Protein AF-A0A1Y4LYL1-F1 (afdb_monomer)

Foldseek 3Di:
DDPPPDPLVVLQVCLCVPPVVCVVPFQDPQQLVCLLVQCHRRNPNHGLVSNLVSLCSHQVVVLVVCVVVDDPVCVCVSVVSNVVSVVSSVSSVVSNVNSVVVVVVVVVVVVVVVVVVVVVVVVVVVVVVVVVVVVVVVVLVVLVVCVVLPQWDDPDRSVRIDGDPPDDPDDAFWAWDDPDVVDDIDIDGDSDDDPRGDDDDD

pLDDT: mean 86.52, std 14.73, range [36.97, 98.56]

Radius of gyration: 44.1 Å; Cα contacts (8 Å, |Δi|>4): 181; chains: 1; bounding box: 81×38×121 Å

Solvent-accessible surface area (backbone atoms only — not comparable to full-atom values): 11517 Å² total; per-residue (Å²): 131,86,72,71,92,67,64,34,68,57,26,37,51,52,40,49,73,72,41,50,61,41,80,75,69,30,70,44,74,70,27,32,54,23,18,31,69,50,23,7,63,74,60,76,87,46,39,36,69,60,48,51,49,29,45,45,35,21,49,54,46,42,46,63,73,44,60,84,73,59,59,81,91,4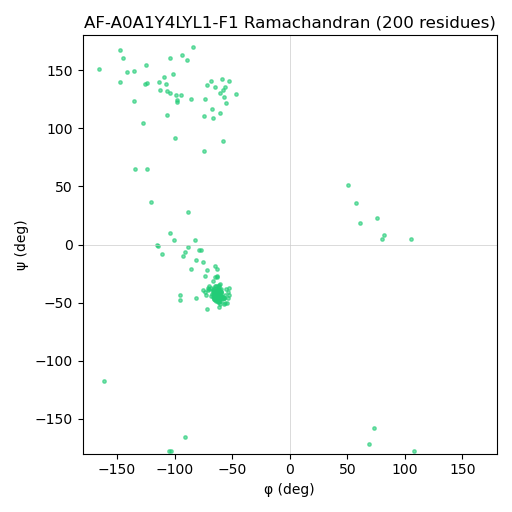6,77,59,53,67,56,54,52,47,52,53,36,50,50,35,48,48,49,50,50,49,29,34,48,54,29,50,52,55,53,50,51,54,51,52,55,54,52,48,54,52,51,52,54,50,52,54,49,52,51,53,52,52,53,48,53,54,50,51,51,53,50,51,53,52,46,52,52,49,49,49,52,38,33,75,67,65,50,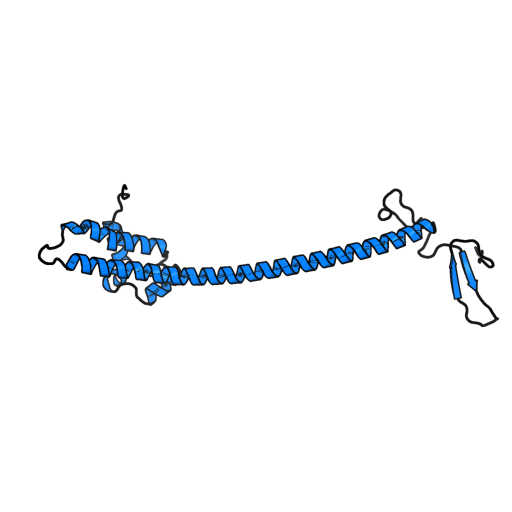34,44,52,94,68,58,73,84,74,39,46,68,38,89,98,57,68,98,72,75,65,47,48,30,76,50,65,92,49,92,97,47,83,68,56,79,50,70,44,86,69,91,59,93,69,54,58,87,82,82,134

Structure (mmCIF, N/CA/C/O backbone):
data_AF-A0A1Y4LYL1-F1
#
_entry.id   AF-A0A1Y4LYL1-F1
#
loop_
_atom_site.group_PDB
_atom_site.id
_atom_site.type_symbol
_atom_site.label_atom_id
_atom_site.label_alt_id
_atom_site.label_comp_id
_atom_site.label_asym_id
_atom_site.label_entity_id
_atom_site.label_seq_id
_atom_site.pdbx_PDB_ins_code
_atom_site.Cartn_x
_atom_site.Cartn_y
_atom_site.Cartn_z
_atom_site.occupancy
_atom_site.B_iso_or_equiv
_atom_site.auth_seq_id
_atom_site.auth_comp_id
_atom_site.auth_asym_id
_atom_site.auth_atom_id
_atom_site.pdbx_PDB_model_num
ATOM 1 N N . MET A 1 1 ? -10.598 21.556 31.176 1.00 38.38 1 MET A N 1
ATOM 2 C CA . MET A 1 1 ? -10.832 21.146 29.776 1.00 38.38 1 MET A CA 1
ATOM 3 C C . MET A 1 1 ? -12.323 20.958 29.626 1.00 38.38 1 MET A C 1
ATOM 5 O O . MET A 1 1 ? -12.881 20.196 30.402 1.00 38.38 1 MET A O 1
ATOM 9 N N . ALA A 1 2 ? -12.972 21.715 28.742 1.00 36.97 2 ALA A N 1
ATOM 10 C CA . ALA A 1 2 ? -14.387 21.507 28.468 1.00 36.97 2 ALA A CA 1
ATOM 11 C C . ALA A 1 2 ? -14.525 20.138 27.795 1.00 36.97 2 ALA A C 1
ATOM 13 O O . ALA A 1 2 ? -14.062 19.949 26.671 1.00 36.97 2 ALA A O 1
ATOM 14 N N . VAL A 1 3 ? -15.078 19.172 28.525 1.00 49.81 3 VAL A N 1
ATOM 15 C CA . VAL A 1 3 ? -15.649 17.975 27.917 1.00 49.81 3 VAL A CA 1
ATOM 16 C C . VAL A 1 3 ? -16.756 18.526 27.026 1.00 49.81 3 VAL A C 1
ATOM 18 O O . VAL A 1 3 ? -17.662 19.191 27.523 1.00 49.81 3 VAL A O 1
ATOM 21 N N . VAL A 1 4 ? -16.608 18.396 25.705 1.00 53.16 4 VAL A N 1
ATOM 22 C CA . VAL A 1 4 ? -17.728 18.603 24.777 1.00 53.16 4 VAL A CA 1
ATOM 23 C C . VAL A 1 4 ? -18.896 17.824 25.368 1.00 53.16 4 VAL A C 1
ATOM 25 O O . VAL A 1 4 ? -18.665 16.681 25.751 1.00 53.16 4 VAL A O 1
ATOM 28 N N . ASP A 1 5 ? -20.070 18.440 25.509 1.00 59.88 5 ASP A N 1
ATOM 29 C CA . ASP A 1 5 ? -21.269 17.804 26.068 1.00 59.88 5 ASP A CA 1
ATOM 30 C C . ASP A 1 5 ? -21.587 16.567 25.211 1.00 59.88 5 ASP A C 1
ATOM 32 O O . ASP A 1 5 ? -22.189 16.651 24.138 1.00 59.88 5 ASP A O 1
ATOM 36 N N . LYS A 1 6 ? -21.010 15.428 25.594 1.00 71.06 6 LYS A N 1
ATOM 37 C CA . LYS A 1 6 ? -21.123 14.161 24.889 1.00 71.06 6 LYS A CA 1
ATOM 38 C C . LYS A 1 6 ? -22.394 13.524 25.403 1.00 71.06 6 LYS A C 1
ATOM 40 O O . LYS A 1 6 ? -22.548 13.349 26.606 1.00 71.06 6 LYS A O 1
ATOM 45 N N . ASP A 1 7 ? -23.285 13.166 24.489 1.00 85.19 7 ASP A N 1
ATOM 46 C CA . ASP A 1 7 ? -24.513 12.457 24.831 1.00 85.19 7 ASP A CA 1
ATOM 47 C C . ASP A 1 7 ? -24.186 10.991 25.155 1.00 85.19 7 ASP A C 1
ATOM 49 O O . ASP A 1 7 ? -24.264 10.095 24.310 1.00 85.19 7 ASP A O 1
ATOM 53 N N . ILE A 1 8 ? -23.726 10.774 26.388 1.00 85.31 8 ILE A N 1
ATOM 54 C CA . ILE A 1 8 ? -23.313 9.474 26.917 1.00 85.31 8 ILE A CA 1
ATOM 55 C C . ILE A 1 8 ? -24.491 8.495 26.916 1.00 85.31 8 ILE A C 1
ATOM 57 O O . ILE A 1 8 ? -24.320 7.328 26.556 1.00 85.31 8 ILE A O 1
ATOM 61 N N . CYS A 1 9 ? -25.694 8.973 27.251 1.00 85.69 9 CYS A N 1
ATOM 62 C CA . CYS A 1 9 ? -26.921 8.183 27.204 1.00 85.69 9 CYS A CA 1
ATOM 63 C C . CYS A 1 9 ? -27.159 7.627 25.802 1.00 85.69 9 CYS A C 1
ATOM 65 O O . CYS A 1 9 ? -27.304 6.415 25.643 1.00 85.69 9 CYS A O 1
ATOM 67 N N . LYS A 1 10 ? -27.104 8.485 24.780 1.00 89.75 10 LYS A N 1
ATOM 68 C CA . LYS A 1 10 ? -27.249 8.050 23.392 1.00 89.75 10 LYS A CA 1
ATOM 69 C C . LYS A 1 10 ? -26.151 7.081 22.967 1.00 89.75 10 LYS A C 1
ATOM 71 O O . LYS A 1 10 ? -26.452 6.089 22.313 1.00 89.75 10 LYS A O 1
ATOM 76 N N . ALA A 1 11 ? -24.896 7.323 23.353 1.00 90.75 11 ALA A N 1
ATOM 77 C CA . ALA A 1 11 ? -23.799 6.406 23.040 1.00 90.75 11 ALA A CA 1
ATOM 78 C C . ALA A 1 11 ? -24.046 5.007 23.633 1.00 90.75 11 ALA A C 1
ATOM 80 O O . ALA A 1 11 ? -23.812 3.998 22.965 1.00 90.75 11 ALA A O 1
ATOM 81 N N . CYS A 1 12 ? -24.568 4.940 24.861 1.00 90.88 12 CYS A N 1
ATOM 82 C CA . CYS A 1 12 ? -24.946 3.684 25.498 1.00 90.88 12 CYS A CA 1
ATOM 83 C C . CYS A 1 12 ? -26.154 3.008 24.849 1.00 90.88 12 CYS A C 1
ATOM 85 O O . CYS A 1 12 ? -26.110 1.800 24.621 1.00 90.88 12 CYS A O 1
ATOM 87 N N . GLU A 1 13 ? -27.209 3.758 24.532 1.00 90.94 13 GLU A N 1
ATOM 88 C CA . GLU A 1 13 ? -28.388 3.231 23.836 1.00 90.94 13 GLU A CA 1
ATOM 89 C C . GLU A 1 13 ? -28.008 2.667 22.463 1.00 90.94 13 GLU A C 1
ATOM 91 O O . GLU A 1 13 ? -28.359 1.531 22.136 1.00 90.94 13 GLU A O 1
ATOM 96 N N . ASP A 1 14 ? -27.216 3.418 21.694 1.00 90.69 14 ASP A N 1
ATOM 97 C CA . ASP A 1 14 ? -26.724 3.001 20.386 1.00 90.69 14 ASP A CA 1
ATOM 98 C C . ASP A 1 14 ? -25.855 1.745 20.494 1.00 90.69 14 ASP A C 1
ATOM 100 O O . ASP A 1 14 ? -25.999 0.832 19.680 1.00 90.69 14 ASP A O 1
ATOM 104 N N . LEU A 1 15 ? -24.957 1.676 21.483 1.00 92.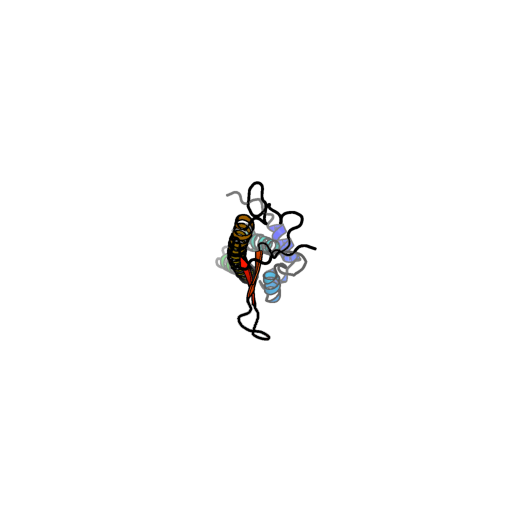00 15 LEU A N 1
ATOM 105 C CA . LEU A 1 15 ? -24.079 0.526 21.697 1.00 92.00 15 LEU A CA 1
ATOM 106 C C . LEU A 1 15 ? -24.870 -0.721 22.104 1.00 92.00 15 LEU A C 1
ATOM 108 O O . LEU A 1 15 ? -24.644 -1.796 21.552 1.00 92.00 15 LEU A O 1
ATOM 112 N N . GLN A 1 16 ? -25.822 -0.582 23.025 1.00 92.31 16 GLN A N 1
ATOM 113 C CA . GLN A 1 16 ? -26.630 -1.693 23.518 1.00 92.31 16 GLN A CA 1
ATOM 114 C C . GLN A 1 16 ? -27.615 -2.204 22.458 1.00 92.31 16 GLN A C 1
ATOM 116 O O . GLN A 1 16 ? -27.833 -3.411 22.359 1.00 92.31 16 GLN A O 1
ATOM 121 N N . ALA A 1 17 ? -28.173 -1.317 21.630 1.00 92.25 17 ALA A N 1
ATOM 122 C CA . ALA A 1 17 ? -29.029 -1.700 20.510 1.00 92.25 17 ALA A CA 1
ATOM 123 C C . ALA A 1 17 ? -28.236 -2.369 19.375 1.00 92.25 17 ALA A C 1
ATOM 125 O O . ALA A 1 17 ? -28.710 -3.320 18.750 1.00 92.25 17 ALA A O 1
ATOM 126 N N . TYR A 1 18 ? -27.029 -1.876 19.096 1.00 93.19 18 TYR A N 1
ATOM 127 C CA . TYR A 1 18 ? -26.202 -2.350 17.990 1.00 93.19 18 TYR A CA 1
ATOM 128 C C . TYR A 1 18 ? -25.433 -3.639 18.316 1.00 93.19 18 TYR A C 1
ATOM 130 O O . TYR A 1 18 ? -25.428 -4.567 17.504 1.00 93.19 18 TYR A O 1
ATOM 138 N N . ALA A 1 19 ? -24.802 -3.701 19.491 1.00 94.50 19 ALA A N 1
ATOM 139 C CA . ALA A 1 19 ? -23.918 -4.778 19.933 1.00 94.50 19 ALA A CA 1
ATOM 140 C C . ALA A 1 19 ? -24.235 -5.208 21.385 1.00 94.50 19 ALA A C 1
ATOM 142 O O . ALA A 1 19 ? -23.399 -5.069 22.278 1.00 94.50 19 ALA A O 1
ATOM 143 N N . PRO A 1 20 ? -25.427 -5.774 21.653 1.00 92.19 20 PRO A N 1
ATOM 144 C CA . PRO A 1 20 ? -25.836 -6.152 23.010 1.00 92.19 20 PRO A CA 1
ATOM 145 C C . PRO A 1 20 ? -24.919 -7.205 23.642 1.00 92.19 20 PRO A C 1
ATOM 147 O O . PRO A 1 20 ? -24.673 -7.169 24.845 1.00 92.19 20 PRO A O 1
ATOM 150 N N . GLU A 1 21 ? -24.383 -8.135 22.844 1.00 92.44 21 GLU A N 1
ATOM 151 C CA . GLU A 1 21 ? -23.454 -9.147 23.355 1.00 92.44 21 GLU A CA 1
ATOM 152 C C . GLU A 1 21 ? -22.124 -8.550 23.814 1.00 92.44 21 GLU A C 1
ATOM 154 O O . GLU A 1 21 ? -21.560 -9.055 24.780 1.00 92.44 21 GLU A O 1
ATOM 159 N N . PHE A 1 22 ? -21.660 -7.461 23.191 1.00 94.44 22 PHE A N 1
ATOM 160 C CA . PHE A 1 22 ? -20.420 -6.790 23.585 1.00 94.44 22 PHE A CA 1
ATOM 161 C C . PHE A 1 22 ? -20.527 -6.230 25.006 1.00 94.44 22 PHE A C 1
ATOM 163 O O . PHE A 1 22 ? -19.626 -6.410 25.817 1.00 94.44 22 PHE A O 1
ATOM 170 N N . VAL A 1 23 ? -21.670 -5.628 25.341 1.00 86.50 23 VAL A N 1
ATOM 171 C CA . VAL A 1 23 ? -21.923 -5.061 26.676 1.00 86.50 23 VAL A CA 1
ATOM 172 C C . VAL A 1 23 ? -21.921 -6.140 27.770 1.00 86.50 23 VAL A C 1
ATOM 174 O O . VAL A 1 23 ? -21.619 -5.849 28.923 1.00 86.50 23 VAL A O 1
ATOM 177 N N . ILE A 1 24 ? -22.264 -7.386 27.426 1.00 87.06 24 ILE A N 1
ATOM 178 C CA . ILE A 1 24 ? -22.398 -8.492 28.388 1.00 87.06 24 ILE A CA 1
ATOM 179 C C . ILE A 1 24 ? -21.116 -9.323 28.484 1.00 87.06 24 ILE A C 1
ATOM 181 O O . ILE A 1 24 ? -20.733 -9.748 29.572 1.00 87.06 24 ILE A O 1
ATOM 185 N N . LYS A 1 25 ? -20.504 -9.627 27.338 1.00 90.94 25 LYS A N 1
ATOM 186 C CA . LYS A 1 25 ? -19.425 -10.615 27.207 1.00 90.94 25 LYS A CA 1
ATOM 187 C C . LYS A 1 25 ? -18.072 -9.984 26.879 1.00 90.94 25 LYS A C 1
ATOM 189 O O . LYS A 1 25 ? -17.076 -10.700 26.884 1.00 90.94 25 LYS A O 1
ATOM 194 N N . GLY A 1 26 ? -18.024 -8.685 26.594 1.00 93.06 26 GLY A N 1
ATOM 195 C CA . GLY A 1 26 ? -16.849 -8.042 26.022 1.00 93.06 26 GLY A CA 1
ATOM 196 C C . GLY A 1 26 ? -16.651 -8.394 24.551 1.00 93.06 26 GLY A C 1
ATOM 197 O O . GLY A 1 26 ? -17.587 -8.775 23.843 1.00 93.06 26 GLY A O 1
ATOM 198 N N . VAL A 1 27 ? -15.417 -8.244 24.077 1.00 96.81 27 VAL A N 1
ATOM 199 C CA . VAL A 1 27 ? -15.053 -8.563 22.694 1.00 96.81 27 VAL A CA 1
ATOM 200 C C . VAL A 1 27 ? -15.015 -10.079 22.511 1.00 96.81 27 VAL A C 1
ATOM 202 O O . VAL A 1 27 ? -14.328 -10.791 23.233 1.00 96.81 27 VAL A O 1
ATOM 205 N N . THR A 1 28 ? -15.766 -10.575 21.531 1.00 96.88 28 THR A N 1
ATOM 206 C CA . THR A 1 28 ? -15.718 -11.981 21.096 1.00 96.88 28 THR A CA 1
ATOM 207 C C . THR A 1 28 ? -14.742 -12.153 19.935 1.00 96.88 28 THR A C 1
ATOM 209 O O . THR A 1 28 ? -14.452 -11.181 19.241 1.00 96.88 28 THR A O 1
ATOM 212 N N . ASP A 1 29 ? -14.319 -13.383 19.636 1.00 96.94 29 ASP A N 1
ATOM 213 C CA . ASP A 1 29 ? -13.439 -13.671 18.489 1.00 96.94 29 ASP A CA 1
ATOM 214 C C . ASP A 1 29 ? -14.002 -13.128 17.165 1.00 96.94 29 ASP A C 1
ATOM 216 O O . ASP A 1 29 ? -13.283 -12.546 16.360 1.00 96.94 29 ASP A O 1
ATOM 220 N N . THR A 1 30 ? -15.318 -13.249 16.949 1.00 97.38 30 THR A N 1
ATOM 221 C CA . THR A 1 30 ? -15.977 -12.702 15.752 1.00 97.38 30 THR A CA 1
ATOM 222 C C . THR A 1 30 ? -15.938 -11.176 15.723 1.00 97.38 30 THR A C 1
ATOM 224 O O . THR A 1 30 ? -15.702 -10.590 14.670 1.00 97.38 30 THR A O 1
ATOM 227 N N . MET A 1 31 ? -16.155 -10.518 16.865 1.00 97.69 31 MET A N 1
ATOM 228 C CA . MET A 1 31 ? -16.027 -9.060 16.955 1.00 97.69 31 MET A CA 1
ATOM 229 C C . MET A 1 31 ? -14.581 -8.623 16.725 1.00 97.69 31 MET A C 1
ATOM 231 O O . MET A 1 31 ? -14.362 -7.636 16.033 1.00 97.69 31 MET A O 1
ATOM 235 N N . CYS A 1 32 ? -13.611 -9.367 17.260 1.00 98.00 32 CYS A N 1
ATOM 236 C CA . CYS A 1 32 ? -12.192 -9.099 17.073 1.00 98.00 32 CYS A CA 1
ATOM 237 C C . CYS A 1 32 ? -11.809 -9.184 15.592 1.00 98.00 32 CYS A C 1
ATOM 239 O O . CYS A 1 32 ? -11.282 -8.216 15.058 1.00 98.00 32 CYS A O 1
ATOM 241 N N . ALA A 1 33 ? -12.208 -10.252 14.895 1.00 97.88 33 ALA A N 1
ATOM 242 C CA . ALA A 1 33 ? -11.975 -10.400 13.457 1.00 97.88 33 ALA A CA 1
ATOM 243 C C . ALA A 1 33 ? -12.631 -9.276 12.626 1.00 97.88 33 ALA A C 1
ATOM 245 O O . ALA A 1 33 ? -12.050 -8.772 11.665 1.00 97.88 33 ALA A O 1
ATOM 246 N N . ASN A 1 34 ? -13.837 -8.832 13.000 1.00 97.62 34 ASN A N 1
ATOM 247 C CA . ASN A 1 34 ? -14.476 -7.693 12.332 1.00 97.62 34 ASN A CA 1
ATOM 248 C C . ASN A 1 34 ? -13.710 -6.380 12.583 1.00 97.62 34 ASN A C 1
ATOM 250 O O . ASN A 1 34 ? -13.584 -5.556 11.673 1.00 97.62 34 ASN A O 1
ATOM 254 N N . LEU A 1 35 ? -13.196 -6.179 13.802 1.00 97.88 35 LEU A N 1
ATOM 255 C CA . LEU A 1 35 ? -12.356 -5.033 14.139 1.00 97.88 35 LEU A CA 1
ATOM 256 C C . LEU A 1 35 ? -11.026 -5.093 13.375 1.00 97.88 35 LEU A C 1
ATOM 258 O O . LEU A 1 35 ? -10.633 -4.093 12.787 1.00 97.88 35 LEU A O 1
ATOM 262 N N . GLU A 1 36 ? -10.370 -6.243 13.267 1.00 97.50 36 GLU A N 1
ATOM 263 C CA . GLU A 1 36 ? -9.164 -6.389 12.437 1.00 97.50 36 GLU A CA 1
ATOM 264 C C . GLU A 1 36 ? -9.427 -5.961 10.979 1.00 97.50 36 GLU A C 1
ATOM 266 O O . GLU A 1 36 ? -8.626 -5.256 10.367 1.00 97.50 36 GLU A O 1
ATOM 271 N N . ALA A 1 37 ? -10.616 -6.273 10.453 1.00 96.25 37 ALA A N 1
ATOM 272 C CA . ALA A 1 37 ? -11.051 -5.907 9.105 1.00 96.25 37 ALA A CA 1
ATOM 273 C C . ALA A 1 37 ? -11.609 -4.471 8.953 1.00 96.25 37 ALA A C 1
ATOM 275 O O . ALA A 1 37 ? -12.083 -4.105 7.873 1.00 96.25 37 ALA A O 1
ATOM 276 N N . ASN A 1 38 ? -11.590 -3.642 10.003 1.00 96.06 38 ASN A N 1
ATOM 277 C CA . ASN A 1 38 ? -12.199 -2.303 10.035 1.00 96.06 38 ASN A CA 1
ATOM 278 C C . ASN A 1 38 ? -13.716 -2.269 9.732 1.00 96.06 38 ASN A C 1
ATOM 280 O O . ASN A 1 38 ? -14.230 -1.333 9.110 1.00 96.06 38 ASN A O 1
ATOM 284 N N . GLN A 1 39 ? -14.448 -3.292 10.171 1.00 96.25 39 GLN A N 1
ATOM 285 C CA . GLN A 1 39 ? -15.887 -3.467 9.930 1.00 96.25 39 GLN A CA 1
ATOM 286 C C . GLN A 1 39 ? -16.751 -3.149 11.163 1.00 96.25 39 GLN A C 1
ATOM 288 O O . GLN A 1 39 ? -17.961 -3.409 11.176 1.00 96.25 39 GLN A O 1
ATOM 293 N N . GLY A 1 40 ? -16.145 -2.575 12.207 1.00 95.50 40 GLY A N 1
ATOM 294 C CA . GLY A 1 40 ? -16.808 -2.365 13.490 1.00 95.50 40 GLY A CA 1
ATOM 295 C C . GLY A 1 40 ? -17.081 -3.685 14.216 1.00 95.50 40 GLY A C 1
ATOM 296 O O . GLY A 1 40 ? -16.643 -4.745 13.790 1.00 95.50 40 GLY A O 1
ATOM 297 N N . LEU A 1 41 ? -17.835 -3.650 15.314 1.00 96.44 41 LEU A N 1
ATOM 298 C CA . LEU A 1 41 ? -18.084 -4.842 16.139 1.00 96.44 41 LEU A CA 1
ATOM 299 C C . LEU A 1 41 ? -18.908 -5.910 15.404 1.00 96.44 41 LEU A C 1
ATOM 301 O O . LEU A 1 41 ? -18.676 -7.106 15.566 1.00 96.44 41 LEU A O 1
ATOM 305 N N . MET A 1 42 ? -19.884 -5.483 14.597 1.00 95.75 42 MET A N 1
ATOM 306 C CA . MET A 1 42 ? -20.932 -6.369 14.073 1.00 95.75 42 MET A CA 1
ATOM 307 C C . MET A 1 42 ? -20.913 -6.543 12.552 1.00 95.75 42 MET A C 1
ATOM 309 O O . MET A 1 42 ? -21.792 -7.230 12.036 1.00 95.75 42 MET A O 1
ATOM 313 N N . ASN A 1 43 ? -19.985 -5.901 11.830 1.00 95.06 43 ASN A N 1
ATOM 314 C CA . ASN A 1 43 ? -19.946 -5.895 10.363 1.00 95.06 43 ASN A CA 1
ATOM 315 C C . ASN A 1 43 ? -21.298 -5.520 9.718 1.00 95.06 43 ASN A C 1
ATOM 317 O O . ASN A 1 43 ? -21.853 -6.217 8.870 1.00 95.06 43 ASN A O 1
ATOM 321 N N . LYS A 1 44 ? -21.872 -4.399 10.167 1.00 93.75 44 LYS A N 1
ATOM 322 C CA . LYS A 1 44 ? -23.156 -3.866 9.670 1.00 93.75 44 LYS A CA 1
ATOM 323 C C . LYS A 1 44 ? -23.011 -2.460 9.085 1.00 93.75 44 LYS A C 1
ATOM 325 O O . LYS A 1 44 ? -23.878 -1.609 9.261 1.00 93.75 44 LYS A O 1
ATOM 330 N N . GLY A 1 45 ? -21.889 -2.204 8.413 1.00 91.44 45 GLY A N 1
ATOM 331 C CA . GLY A 1 45 ? -21.616 -0.928 7.741 1.00 91.44 45 GLY A CA 1
ATOM 332 C C . GLY A 1 45 ? -21.089 0.192 8.645 1.00 91.44 45 GLY A C 1
ATOM 333 O O . GLY A 1 45 ? -20.963 1.325 8.182 1.00 91.44 45 GLY A O 1
ATOM 334 N N . ARG A 1 46 ? -20.757 -0.100 9.910 1.00 90.69 46 ARG A N 1
ATOM 335 C CA . ARG A 1 46 ? -19.967 0.804 10.762 1.00 90.69 46 ARG A CA 1
ATOM 336 C C . ARG A 1 46 ? -18.473 0.523 10.596 1.00 90.69 46 ARG A C 1
ATOM 338 O O . ARG A 1 46 ? -18.082 -0.548 10.151 1.00 90.69 46 ARG A O 1
ATOM 345 N N . LYS A 1 47 ? -17.652 1.512 10.945 1.00 93.06 47 LYS A N 1
ATOM 346 C CA . LYS A 1 47 ? -16.188 1.394 11.017 1.00 93.06 47 LYS A CA 1
ATOM 347 C C . LYS A 1 47 ? -15.755 1.305 12.475 1.00 93.06 47 LYS A C 1
ATOM 349 O O . LYS A 1 47 ? -16.478 1.782 13.353 1.00 93.06 47 LYS A O 1
ATOM 354 N N . ASN A 1 48 ? -14.544 0.812 12.717 1.00 95.81 48 ASN A N 1
ATOM 355 C CA . ASN A 1 48 ? -13.990 0.676 14.069 1.00 95.81 48 ASN A CA 1
ATOM 356 C C . ASN A 1 48 ? -14.038 1.973 14.864 1.00 95.81 48 ASN A C 1
ATOM 358 O O . ASN A 1 48 ? -14.427 1.966 16.022 1.00 95.81 48 ASN A O 1
ATOM 362 N N . CYS A 1 49 ? -13.689 3.089 14.220 1.00 94.12 49 CYS A N 1
ATOM 363 C CA . CYS A 1 49 ? -13.666 4.405 14.849 1.00 94.12 49 CYS A CA 1
ATOM 364 C C . CYS A 1 49 ? -15.007 4.741 15.524 1.00 94.12 49 CYS A C 1
ATOM 366 O O . CYS A 1 49 ? -15.029 5.141 16.684 1.00 94.12 49 CYS A O 1
ATOM 368 N N . THR A 1 50 ? -16.133 4.504 14.845 1.00 91.44 50 THR A N 1
ATOM 369 C CA . THR A 1 50 ? -17.468 4.767 15.403 1.00 91.44 50 THR A CA 1
ATOM 370 C C . THR A 1 50 ? -17.767 3.876 16.604 1.00 91.44 50 THR A C 1
ATOM 372 O O . THR A 1 50 ? -18.212 4.371 17.637 1.00 91.44 50 THR A O 1
ATOM 375 N N . ASP A 1 51 ? -17.514 2.573 16.485 1.00 94.25 51 ASP A N 1
ATOM 376 C CA . ASP A 1 51 ? -17.850 1.625 17.548 1.00 94.25 51 ASP A CA 1
ATOM 377 C C . ASP A 1 51 ? -16.928 1.785 18.769 1.00 94.25 51 ASP A C 1
ATOM 379 O O . ASP A 1 51 ? -17.415 1.743 19.896 1.00 94.25 51 ASP A O 1
ATOM 383 N N . ILE A 1 52 ? -15.634 2.064 18.569 1.00 95.50 52 ILE A N 1
ATOM 384 C CA . ILE A 1 52 ? -14.685 2.383 19.648 1.00 95.50 52 ILE A CA 1
ATOM 385 C C . ILE A 1 52 ? -15.090 3.680 20.357 1.00 95.50 52 ILE A C 1
ATOM 387 O O . ILE A 1 52 ? -15.086 3.722 21.585 1.00 95.50 52 ILE A O 1
ATOM 391 N N . HIS A 1 5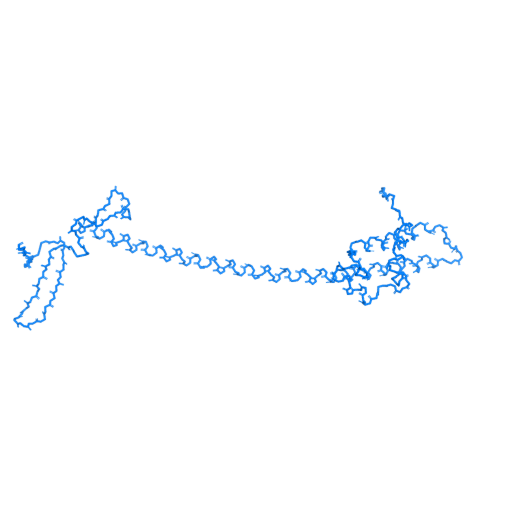3 ? -15.474 4.729 19.620 1.00 93.12 53 HIS A N 1
ATOM 392 C CA . HIS A 1 53 ? -15.947 5.972 20.236 1.00 93.12 53 HIS A CA 1
ATOM 393 C C . HIS A 1 53 ? -17.183 5.741 21.108 1.00 93.12 53 HIS A C 1
ATOM 395 O O . HIS A 1 53 ? -17.191 6.155 22.265 1.00 93.12 53 HIS A O 1
ATOM 401 N N . ASN A 1 54 ? -18.183 5.027 20.586 1.00 92.75 54 ASN A N 1
ATOM 402 C CA . ASN A 1 54 ? -19.393 4.707 21.341 1.00 92.75 54 ASN A CA 1
ATOM 403 C C . ASN A 1 54 ? -19.086 3.845 22.576 1.00 92.75 54 ASN A C 1
ATOM 405 O O . ASN A 1 54 ? -19.661 4.072 23.639 1.00 92.75 54 ASN A O 1
ATOM 409 N N . ALA A 1 55 ? -18.160 2.888 22.463 1.00 94.69 55 ALA A N 1
ATOM 410 C CA . ALA A 1 55 ? -17.722 2.061 23.583 1.00 94.69 55 ALA A CA 1
ATOM 411 C C . ALA A 1 55 ? -16.997 2.875 24.663 1.00 94.69 55 ALA A C 1
ATOM 413 O O . ALA A 1 55 ? -17.318 2.730 25.839 1.00 94.69 55 ALA A O 1
ATOM 414 N N . ILE A 1 56 ? -16.072 3.765 24.291 1.00 94.31 56 ILE A N 1
ATOM 415 C CA . ILE A 1 56 ? -15.376 4.650 25.238 1.00 94.31 56 ILE A CA 1
ATOM 416 C C . ILE A 1 56 ? -16.375 5.570 25.943 1.00 94.31 56 ILE A C 1
ATOM 418 O O . ILE A 1 56 ? -16.369 5.666 27.173 1.00 94.31 56 ILE A O 1
ATOM 422 N N . ASP A 1 57 ? -17.243 6.230 25.177 1.00 93.19 57 ASP A N 1
ATOM 423 C CA . ASP A 1 57 ? -18.192 7.199 25.718 1.00 93.19 57 ASP A CA 1
ATOM 424 C C . ASP A 1 57 ? -19.215 6.513 26.632 1.00 93.19 57 ASP A C 1
ATOM 426 O O . ASP A 1 57 ? -19.468 6.997 27.734 1.00 93.19 57 ASP A O 1
ATOM 430 N N . CYS A 1 58 ? -19.726 5.339 26.255 1.00 93.12 58 CYS A N 1
ATOM 431 C CA . CYS A 1 58 ? -20.652 4.602 27.106 1.00 93.12 58 CYS A CA 1
ATOM 432 C C . CYS A 1 58 ? -19.978 3.968 28.334 1.00 93.12 58 CYS A C 1
ATOM 434 O O . CYS A 1 58 ? -20.402 4.194 29.468 1.00 93.12 58 CYS A O 1
ATOM 436 N N . LEU A 1 59 ? -18.943 3.148 28.128 1.00 92.88 59 LEU A N 1
ATOM 437 C CA . LEU A 1 59 ? -18.385 2.306 29.188 1.00 92.88 59 LEU A CA 1
ATOM 438 C C . LEU A 1 59 ? -17.537 3.114 30.175 1.00 92.88 59 LEU A C 1
ATOM 440 O O . LEU A 1 59 ? -17.605 2.878 31.379 1.00 92.88 59 LEU A O 1
ATOM 444 N N . ILE A 1 60 ? -16.755 4.083 29.697 1.00 91.19 60 ILE A N 1
ATOM 445 C CA . ILE A 1 60 ? -15.899 4.909 30.560 1.00 91.19 60 ILE A CA 1
ATOM 446 C C . ILE A 1 60 ? -16.618 6.212 30.920 1.00 91.19 60 ILE A C 1
ATOM 448 O O . ILE A 1 60 ? -16.684 6.572 32.097 1.00 91.19 60 ILE A O 1
ATOM 452 N N . GLY A 1 61 ? -17.206 6.899 29.935 1.00 89.38 61 GLY A N 1
ATOM 453 C CA . GLY A 1 61 ? -17.960 8.135 30.174 1.00 89.38 61 GLY A CA 1
ATOM 454 C C . GLY A 1 61 ? -19.184 7.909 31.067 1.00 89.38 61 GLY A C 1
ATOM 455 O O . GLY A 1 61 ? -19.338 8.589 32.081 1.00 89.38 61 GLY A O 1
ATOM 456 N N . GLY A 1 62 ? -19.988 6.880 30.783 1.00 87.62 62 GLY A N 1
ATOM 457 C CA . GLY A 1 62 ? -21.150 6.519 31.607 1.00 87.62 62 GLY A CA 1
ATOM 458 C C . GLY A 1 62 ? -20.800 6.096 33.031 1.00 87.62 62 GLY A C 1
ATOM 459 O O . GLY A 1 62 ? -21.588 6.304 33.955 1.00 87.62 62 GLY A O 1
ATOM 460 N N . MET A 1 63 ? -19.601 5.556 33.257 1.00 86.38 63 MET A N 1
ATOM 461 C CA . MET A 1 63 ? -19.115 5.302 34.612 1.00 86.38 63 MET A CA 1
ATOM 462 C C . MET A 1 63 ? -18.778 6.578 35.375 1.00 86.38 63 MET A C 1
ATOM 464 O O . MET A 1 63 ? -19.063 6.656 36.571 1.00 86.38 63 MET A O 1
ATOM 468 N N . ALA A 1 64 ? -18.196 7.572 34.701 1.00 83.56 64 ALA A N 1
ATOM 469 C CA . ALA A 1 64 ? -17.901 8.861 35.311 1.00 83.56 64 ALA A CA 1
ATOM 470 C C . ALA A 1 64 ? -19.188 9.579 35.757 1.00 83.56 64 ALA A C 1
ATOM 472 O O . ALA A 1 64 ? -19.225 10.126 36.859 1.00 83.56 64 ALA A O 1
ATOM 473 N N . GLU A 1 65 ? -20.264 9.507 34.967 1.00 83.12 65 GLU A N 1
ATOM 474 C CA . GLU A 1 65 ? -21.575 10.060 35.347 1.00 83.12 65 GLU A CA 1
ATOM 475 C C . GLU A 1 65 ? -22.207 9.319 36.534 1.00 83.12 65 GLU A C 1
ATOM 477 O O . GLU A 1 65 ?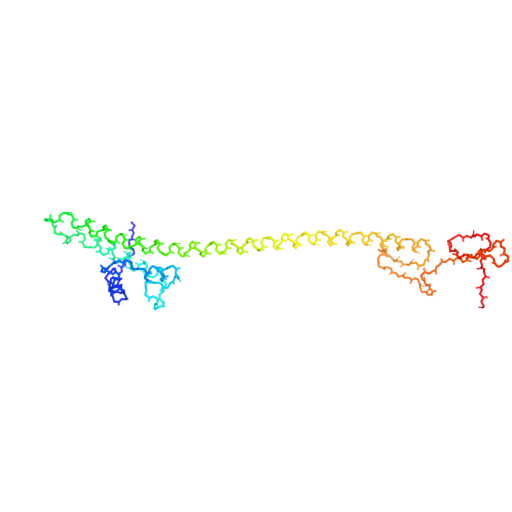 -22.771 9.936 37.439 1.00 83.12 65 GLU A O 1
ATOM 482 N N . LYS A 1 66 ? -22.066 7.989 36.582 1.00 83.62 66 LYS A N 1
ATOM 483 C CA . LYS A 1 66 ? -22.602 7.152 37.669 1.00 83.62 66 LYS A CA 1
ATOM 484 C C . LYS A 1 66 ? -21.775 7.195 38.953 1.00 83.62 66 LYS A C 1
ATOM 486 O O . LYS A 1 66 ? -22.217 6.632 39.954 1.00 83.62 66 LYS A O 1
ATOM 491 N N . ALA A 1 67 ? -20.626 7.872 38.974 1.00 81.38 67 ALA A N 1
ATOM 492 C CA . ALA A 1 67 ? -19.685 7.861 40.096 1.00 81.38 67 ALA A CA 1
ATOM 493 C C . ALA A 1 67 ? -20.332 8.203 41.455 1.00 81.38 67 ALA A C 1
ATOM 495 O O . ALA A 1 67 ? -20.002 7.592 42.468 1.00 81.38 67 ALA A O 1
ATOM 496 N N . GLN A 1 68 ? -21.287 9.138 41.480 1.00 83.81 68 GLN A N 1
ATOM 497 C CA . GLN A 1 68 ? -21.984 9.553 42.708 1.00 83.81 68 GLN A CA 1
ATOM 498 C C . GLN A 1 68 ? -23.135 8.618 43.116 1.00 83.81 68 GLN A C 1
ATOM 500 O O . GLN A 1 68 ? -23.638 8.718 44.231 1.00 83.81 68 GLN A O 1
ATOM 505 N N . SER A 1 69 ? -23.565 7.727 42.219 1.00 85.75 69 SER A N 1
ATOM 506 C CA . SER A 1 69 ? -24.676 6.791 42.442 1.00 85.75 69 SER A CA 1
ATOM 507 C C . SER A 1 69 ? -24.242 5.446 43.029 1.00 85.75 69 SER A C 1
ATOM 509 O O . SER A 1 69 ? -25.093 4.621 43.361 1.00 85.75 69 SER A O 1
ATOM 511 N N . TYR A 1 70 ? -22.932 5.209 43.156 1.00 87.19 70 TYR A N 1
ATOM 512 C CA . TYR A 1 70 ? -22.419 3.967 43.721 1.00 87.19 70 TYR A CA 1
ATOM 513 C C . TYR A 1 70 ? -22.726 3.847 45.213 1.00 87.19 70 TYR A C 1
ATOM 515 O O . TYR A 1 70 ? -22.626 4.807 45.976 1.00 87.19 70 TYR A O 1
ATOM 523 N N . ASP A 1 71 ? -23.067 2.627 45.619 1.00 89.19 71 ASP A N 1
ATOM 524 C CA . ASP A 1 71 ? -23.357 2.282 47.005 1.00 89.19 71 ASP A CA 1
ATOM 525 C C . ASP A 1 71 ? -22.076 2.385 47.860 1.00 89.19 71 ASP A C 1
ATOM 527 O O . ASP A 1 71 ? -21.136 1.609 47.646 1.00 89.19 71 ASP A O 1
ATOM 531 N N . PRO A 1 72 ? -22.013 3.293 48.853 1.00 85.88 72 PRO A N 1
ATOM 532 C CA . PRO A 1 72 ? -20.841 3.438 49.712 1.00 85.88 72 PRO A CA 1
ATOM 533 C C . PRO A 1 72 ? -20.579 2.197 50.580 1.00 85.88 72 PRO A C 1
ATOM 535 O O . PRO A 1 72 ? -19.459 2.010 51.055 1.00 85.88 72 PRO A O 1
ATOM 538 N N . CYS A 1 73 ? -21.569 1.316 50.767 1.00 93.19 73 CYS A N 1
ATOM 539 C CA . CYS A 1 73 ? -21.389 0.028 51.435 1.00 93.19 73 CYS A CA 1
ATOM 540 C C . CYS A 1 73 ? -20.745 -1.041 50.529 1.00 9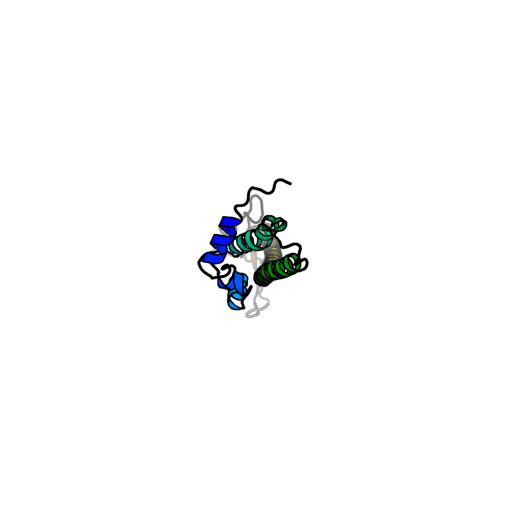3.19 73 CYS A C 1
ATOM 542 O O . CYS A 1 73 ? -20.424 -2.128 51.012 1.00 93.19 73 CYS A O 1
ATOM 544 N N . LYS A 1 74 ? -20.513 -0.745 49.240 1.00 93.50 74 LYS A N 1
ATOM 545 C CA . LYS A 1 74 ? -19.849 -1.623 48.259 1.00 93.50 74 LYS A CA 1
ATOM 546 C C . LYS A 1 74 ? -18.630 -0.935 47.624 1.00 93.50 74 LYS A C 1
ATOM 548 O O . LYS A 1 74 ? -18.602 -0.714 46.414 1.00 93.50 74 LYS A O 1
ATOM 553 N N . PRO A 1 75 ? -17.580 -0.634 48.407 1.00 87.19 75 PRO A N 1
ATOM 554 C CA . PRO A 1 75 ? -16.468 0.213 47.963 1.00 87.19 75 PRO A CA 1
ATOM 555 C C . PRO A 1 75 ? -15.653 -0.358 46.790 1.00 87.19 75 PRO A C 1
ATOM 557 O O . PRO A 1 75 ? -14.998 0.401 46.083 1.00 87.19 75 PRO A O 1
ATOM 560 N N . ASN A 1 76 ? -15.704 -1.674 46.555 1.00 93.56 76 ASN A N 1
ATOM 561 C CA . ASN A 1 76 ? -14.978 -2.318 45.456 1.00 93.56 76 ASN A CA 1
ATOM 562 C C . ASN A 1 76 ? -15.747 -2.300 44.128 1.00 93.56 76 ASN A C 1
ATOM 564 O O . ASN A 1 76 ? -15.129 -2.410 43.073 1.00 93.56 76 ASN A O 1
ATOM 568 N N . GLN A 1 77 ? -17.072 -2.129 44.159 1.00 91.62 77 GLN A N 1
ATOM 569 C CA . GLN A 1 77 ? -17.910 -2.208 42.961 1.00 91.62 77 GLN A CA 1
ATOM 570 C C . GLN A 1 77 ? -17.511 -1.193 41.868 1.00 91.62 77 GLN A C 1
ATOM 572 O O . GLN A 1 77 ? -17.359 -1.612 40.723 1.00 91.62 77 GLN A O 1
ATOM 577 N N . PRO A 1 78 ? -17.244 0.096 42.172 1.00 89.88 78 PRO A N 1
ATOM 578 C CA . PRO A 1 78 ? -16.808 1.049 41.149 1.00 89.88 78 PRO A CA 1
ATOM 579 C C . PRO A 1 78 ? -15.488 0.647 40.480 1.00 89.88 78 PRO A C 1
ATOM 581 O O . PRO A 1 78 ? -15.289 0.903 39.297 1.00 89.88 78 PRO A O 1
ATOM 584 N N . ILE A 1 79 ? -14.576 0.025 41.235 1.00 91.50 79 ILE A N 1
ATOM 585 C CA . ILE A 1 79 ? -13.273 -0.419 40.726 1.00 91.50 79 ILE A CA 1
ATOM 586 C C . ILE A 1 79 ? -13.454 -1.644 39.828 1.00 91.50 79 ILE A C 1
ATOM 588 O O . ILE A 1 79 ? -12.850 -1.708 38.761 1.00 91.50 79 ILE A O 1
ATOM 592 N N . GLU A 1 80 ? -14.293 -2.599 40.234 1.00 93.00 80 GLU A N 1
ATOM 593 C CA . GLU A 1 80 ? -14.606 -3.788 39.437 1.00 93.00 80 GLU A CA 1
ATOM 594 C C . GLU A 1 80 ? -15.289 -3.428 38.115 1.00 93.00 80 GLU A C 1
ATOM 596 O O . GLU A 1 80 ? -14.905 -3.949 37.066 1.00 93.00 80 GLU A O 1
ATOM 601 N N . ASP A 1 81 ? -16.267 -2.520 38.152 1.00 91.38 81 ASP A N 1
ATOM 602 C CA . ASP A 1 81 ? -16.971 -2.051 36.958 1.00 91.38 81 ASP A CA 1
ATOM 603 C C . ASP A 1 81 ? -16.007 -1.295 36.027 1.00 91.38 81 ASP A C 1
ATOM 605 O O . ASP A 1 81 ? -16.009 -1.526 34.817 1.00 91.38 81 ASP A O 1
ATOM 609 N N . LEU A 1 82 ? -15.101 -0.480 36.588 1.00 92.75 82 LEU A N 1
ATOM 610 C CA . LEU A 1 82 ? -14.101 0.254 35.808 1.00 92.75 82 LEU A CA 1
ATOM 611 C C . LEU A 1 82 ? -13.123 -0.697 35.140 1.00 92.75 82 LEU A C 1
ATOM 613 O O . LEU A 1 82 ? -12.852 -0.554 33.952 1.00 92.75 82 LEU A O 1
ATOM 617 N N . ALA A 1 83 ? -12.605 -1.668 35.890 1.00 93.69 83 ALA A N 1
ATOM 618 C CA . ALA A 1 83 ? -11.670 -2.651 35.370 1.00 93.69 83 ALA A CA 1
ATOM 619 C C . ALA A 1 83 ? -12.284 -3.427 34.197 1.00 93.69 83 ALA A C 1
ATOM 621 O O . ALA A 1 83 ? -11.650 -3.533 33.150 1.00 93.69 83 ALA A O 1
ATOM 622 N N . LYS A 1 84 ? -13.533 -3.895 34.326 1.00 93.31 84 LYS A N 1
ATOM 623 C CA . LYS A 1 84 ? -14.245 -4.601 33.245 1.00 93.31 84 LYS A CA 1
ATOM 624 C C . LYS A 1 84 ? -14.446 -3.717 32.015 1.00 93.31 84 LYS A C 1
ATOM 626 O O . LYS A 1 84 ? -14.106 -4.120 30.907 1.00 93.31 84 LYS A O 1
ATOM 631 N N . ASN A 1 85 ? -14.939 -2.497 32.212 1.00 93.56 85 ASN A N 1
ATOM 632 C CA . ASN A 1 85 ? -15.201 -1.560 31.121 1.00 93.56 85 ASN A CA 1
ATOM 633 C C . ASN A 1 85 ? -13.920 -1.154 30.385 1.00 93.56 85 ASN A C 1
ATOM 635 O O . ASN A 1 85 ? -13.903 -1.101 29.155 1.00 93.56 85 ASN A O 1
ATOM 639 N N . VAL A 1 86 ? -12.832 -0.922 31.124 1.00 95.31 86 VAL A N 1
ATOM 640 C CA . VAL A 1 86 ? -11.513 -0.649 30.543 1.00 95.31 86 VAL A CA 1
ATOM 641 C C . VAL A 1 86 ? -10.989 -1.867 29.791 1.00 95.31 86 VAL A C 1
ATOM 643 O O . VAL A 1 86 ? -10.499 -1.692 28.681 1.00 95.31 86 VAL A O 1
ATOM 646 N N . MET A 1 87 ? -11.116 -3.082 30.335 1.00 95.62 87 MET A N 1
ATOM 647 C CA . MET A 1 87 ? -10.709 -4.302 29.626 1.00 95.62 87 MET A CA 1
ATOM 648 C C . MET A 1 87 ? -11.438 -4.436 28.287 1.00 95.62 87 MET A C 1
ATOM 650 O O . MET A 1 87 ? -10.786 -4.619 27.270 1.00 95.62 87 MET A O 1
ATOM 654 N N . HIS A 1 88 ? -12.757 -4.230 28.246 1.00 95.25 88 HIS A N 1
ATOM 655 C CA . HIS A 1 88 ? -13.519 -4.306 26.995 1.00 95.25 88 HIS A CA 1
ATOM 656 C C . HIS A 1 88 ? -13.078 -3.273 25.953 1.00 95.25 88 HIS A C 1
ATOM 658 O O . HIS A 1 88 ? -12.927 -3.609 24.780 1.00 95.25 88 HIS A O 1
ATOM 664 N N . VAL A 1 89 ? -12.843 -2.024 26.367 1.00 96.06 89 VAL A N 1
ATOM 665 C CA . VAL A 1 89 ? -12.327 -0.982 25.464 1.00 96.06 89 VAL A CA 1
ATOM 666 C C . VAL A 1 89 ? -10.912 -1.317 24.988 1.00 96.06 89 VAL A C 1
ATOM 668 O O . VAL A 1 89 ? -10.613 -1.149 23.808 1.00 96.06 89 VAL A O 1
ATOM 671 N N . MET A 1 90 ? -10.045 -1.804 25.878 1.00 97.44 90 MET A N 1
ATOM 672 C CA . MET A 1 90 ? -8.678 -2.187 25.525 1.00 97.44 90 MET A CA 1
ATOM 673 C C . MET A 1 90 ? -8.645 -3.376 24.565 1.00 97.44 90 MET A C 1
ATOM 675 O O . MET A 1 90 ? -7.872 -3.337 23.614 1.00 97.44 90 MET A O 1
ATOM 679 N N . ASP A 1 91 ? -9.513 -4.372 24.742 1.00 97.56 91 ASP A N 1
ATOM 680 C CA . ASP A 1 91 ? -9.638 -5.497 23.810 1.00 97.56 91 ASP A CA 1
ATOM 681 C C . ASP A 1 91 ? -10.085 -5.012 22.422 1.00 97.56 91 ASP A C 1
ATOM 683 O O . ASP A 1 91 ? -9.529 -5.429 21.406 1.00 97.56 91 ASP A O 1
ATOM 687 N N . MET A 1 92 ? -11.035 -4.066 22.353 1.00 96.75 92 MET A N 1
ATOM 688 C CA . MET A 1 92 ? -11.452 -3.478 21.073 1.00 96.75 92 MET A CA 1
ATOM 689 C C . MET A 1 92 ? -10.302 -2.750 20.376 1.00 96.75 92 MET A C 1
ATOM 691 O O . MET A 1 92 ? -10.118 -2.883 19.164 1.00 96.75 92 MET A O 1
ATOM 695 N N . LEU A 1 93 ? -9.546 -1.956 21.140 1.00 97.62 93 LEU A N 1
ATOM 696 C CA . LEU A 1 93 ? -8.389 -1.228 20.631 1.00 97.62 93 LEU A CA 1
ATOM 697 C C . LEU A 1 93 ? -7.302 -2.192 20.158 1.00 97.62 93 LEU A C 1
ATOM 699 O O . LEU A 1 93 ? -6.776 -1.988 19.071 1.00 97.62 93 LEU A O 1
ATOM 703 N N . ALA A 1 94 ? -7.018 -3.249 20.920 1.00 98.12 94 ALA A N 1
ATOM 704 C CA . ALA A 1 94 ? -6.030 -4.259 20.564 1.00 98.12 94 ALA A CA 1
ATOM 705 C C . ALA A 1 94 ? -6.388 -4.961 19.246 1.00 98.12 94 ALA A C 1
ATOM 707 O O . ALA A 1 94 ? -5.574 -4.956 18.329 1.00 98.12 94 ALA A O 1
ATOM 708 N N . CYS A 1 95 ? -7.618 -5.468 19.095 1.00 98.12 95 CYS A N 1
ATOM 709 C CA . CYS A 1 95 ? -8.068 -6.097 17.845 1.00 98.12 95 CYS A CA 1
ATOM 710 C C . CYS A 1 95 ? -7.987 -5.131 16.650 1.00 98.12 95 CYS A C 1
ATOM 712 O O . CYS A 1 95 ? -7.492 -5.474 15.578 1.00 98.12 95 CYS A O 1
ATOM 714 N N . SER A 1 96 ? -8.433 -3.882 16.835 1.00 97.62 96 SER A N 1
ATOM 715 C CA . SER A 1 96 ? -8.339 -2.860 15.787 1.00 97.62 96 SER A CA 1
ATOM 716 C C . SER A 1 96 ? -6.889 -2.506 15.440 1.00 97.62 96 SER A C 1
ATOM 718 O O . SER A 1 96 ? -6.604 -2.181 14.289 1.00 97.62 96 SER A O 1
ATOM 720 N N . ASP A 1 97 ? -5.978 -2.485 16.412 1.00 97.75 97 ASP A N 1
ATOM 721 C CA . ASP A 1 97 ? -4.560 -2.175 16.199 1.00 97.75 97 ASP A CA 1
ATOM 722 C C . ASP A 1 97 ? -3.839 -3.333 15.502 1.00 97.75 97 ASP A C 1
ATOM 724 O O . ASP A 1 97 ? -3.102 -3.093 14.552 1.00 97.75 97 ASP A O 1
ATOM 728 N N . CYS A 1 98 ? -4.125 -4.587 15.872 1.00 97.50 98 CYS A N 1
ATOM 729 C CA . CYS A 1 98 ? -3.599 -5.777 15.196 1.00 97.50 98 CYS A CA 1
ATOM 730 C C . CYS A 1 98 ? -3.902 -5.760 13.691 1.00 97.50 98 CYS A C 1
ATOM 732 O O . CYS A 1 98 ? -2.980 -5.860 12.881 1.00 97.50 98 CYS A O 1
ATOM 734 N N . GLY A 1 99 ? -5.161 -5.523 13.307 1.00 96.06 99 GLY A N 1
ATOM 735 C CA . GLY A 1 99 ? -5.523 -5.403 11.892 1.00 96.06 99 GLY A CA 1
ATOM 736 C C . GLY A 1 99 ? -4.828 -4.234 11.186 1.00 96.06 99 GLY A C 1
ATOM 737 O O . GLY A 1 99 ? -4.364 -4.370 10.055 1.00 96.06 99 GLY A O 1
ATOM 738 N N . GLN A 1 100 ? -4.685 -3.082 11.855 1.00 96.50 100 GLN A N 1
ATOM 739 C CA . GLN A 1 100 ? -3.938 -1.944 11.301 1.00 96.50 100 GLN A CA 1
ATOM 740 C C . GLN A 1 100 ? -2.452 -2.268 11.093 1.00 96.50 100 GLN A C 1
ATOM 742 O O . GLN A 1 100 ? -1.893 -1.884 10.064 1.00 96.50 100 GLN A O 1
ATOM 747 N N . TRP A 1 101 ? -1.818 -2.995 12.017 1.00 97.44 101 TRP A N 1
ATOM 748 C CA . TRP A 1 101 ? -0.428 -3.432 11.884 1.00 97.44 101 TRP A CA 1
ATOM 749 C C . TRP A 1 101 ? -0.219 -4.331 10.669 1.00 97.44 101 TRP A C 1
ATOM 751 O O . TRP A 1 101 ? 0.741 -4.116 9.930 1.00 97.44 101 TRP A O 1
ATOM 761 N N . GLU A 1 102 ? -1.119 -5.281 10.414 1.00 96.00 102 GLU A N 1
ATOM 762 C CA . GLU A 1 102 ? -1.050 -6.133 9.221 1.00 96.00 102 GLU A CA 1
ATOM 763 C C . GLU A 1 102 ? -1.122 -5.309 7.929 1.00 96.00 102 GLU A C 1
ATOM 765 O O . GLU A 1 102 ? -0.304 -5.492 7.028 1.00 96.00 102 GLU A O 1
ATOM 770 N N . GLN A 1 103 ? -2.036 -4.333 7.857 1.00 95.69 103 GLN A N 1
ATOM 771 C CA . GLN A 1 103 ? -2.132 -3.437 6.697 1.00 95.69 103 GLN A CA 1
ATOM 772 C C . GLN A 1 103 ? -0.859 -2.600 6.502 1.00 95.69 103 GLN A C 1
ATOM 774 O O . GLN A 1 103 ? -0.422 -2.392 5.371 1.00 95.69 103 GLN A O 1
ATOM 779 N N . ILE A 1 104 ? -0.233 -2.137 7.588 1.00 97.19 104 ILE A N 1
ATOM 780 C CA . ILE A 1 104 ? 1.035 -1.397 7.526 1.00 97.19 104 ILE A CA 1
ATOM 781 C C . ILE A 1 104 ? 2.162 -2.280 6.978 1.00 97.19 104 ILE A C 1
ATOM 783 O O . ILE A 1 104 ? 2.950 -1.801 6.163 1.00 97.19 104 ILE A O 1
ATOM 787 N N . GLN A 1 105 ? 2.240 -3.554 7.374 1.00 96.94 105 GLN A N 1
ATOM 788 C CA . GLN A 1 105 ? 3.248 -4.480 6.840 1.00 96.94 105 GLN A CA 1
ATOM 789 C C . GLN A 1 105 ? 3.081 -4.687 5.331 1.00 96.94 105 GLN A C 1
ATOM 791 O O . GLN A 1 105 ? 4.056 -4.579 4.590 1.00 96.94 105 GLN A O 1
ATOM 796 N N . LEU A 1 106 ? 1.844 -4.868 4.857 1.00 96.69 106 LEU A N 1
ATOM 797 C CA . LEU A 1 106 ? 1.557 -4.978 3.422 1.00 96.69 106 LEU A CA 1
ATOM 798 C C . LEU A 1 106 ? 1.990 -3.724 2.649 1.00 96.69 106 LEU A C 1
ATOM 800 O O . LEU A 1 106 ? 2.562 -3.820 1.565 1.00 96.69 106 LEU A O 1
ATOM 804 N N . ILE A 1 107 ? 1.763 -2.534 3.215 1.00 97.94 107 ILE A N 1
ATOM 805 C CA . ILE A 1 107 ? 2.212 -1.274 2.608 1.00 97.94 107 ILE A CA 1
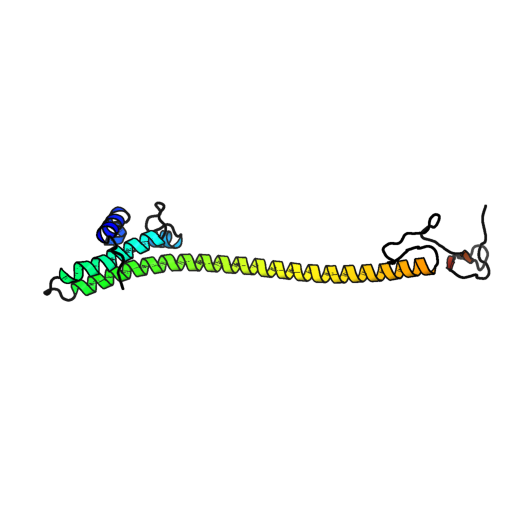ATOM 806 C C . ILE A 1 107 ? 3.744 -1.219 2.523 1.00 97.94 107 ILE A C 1
ATOM 808 O O . ILE A 1 107 ? 4.276 -0.805 1.492 1.00 97.94 107 ILE A O 1
ATOM 812 N N . TRP A 1 108 ? 4.462 -1.640 3.568 1.00 97.88 108 TRP A N 1
ATOM 813 C CA . TRP A 1 108 ? 5.928 -1.679 3.554 1.00 97.88 108 TRP A CA 1
ATOM 814 C C . TRP A 1 108 ? 6.482 -2.606 2.469 1.00 97.88 108 TRP A C 1
ATOM 816 O O . TRP A 1 108 ? 7.425 -2.226 1.773 1.00 97.88 108 TRP A O 1
ATOM 826 N N . GLU A 1 109 ? 5.877 -3.780 2.280 1.00 97.81 109 GLU A N 1
ATOM 827 C CA . GLU A 1 109 ? 6.267 -4.720 1.224 1.00 97.81 109 GLU A CA 1
ATOM 828 C C . GLU A 1 109 ? 6.098 -4.118 -0.180 1.00 97.81 109 GLU A C 1
ATOM 830 O O . GLU A 1 109 ? 6.988 -4.243 -1.023 1.00 97.81 109 GLU A O 1
ATOM 835 N N . GLU A 1 110 ? 4.986 -3.426 -0.440 1.00 98.06 110 GLU A N 1
ATOM 836 C CA . GLU A 1 110 ? 4.749 -2.770 -1.732 1.00 98.06 110 GLU A CA 1
ATOM 837 C C . GLU A 1 110 ? 5.689 -1.575 -1.966 1.00 98.06 110 GLU A C 1
ATOM 839 O O . GLU A 1 110 ? 6.189 -1.391 -3.077 1.00 98.06 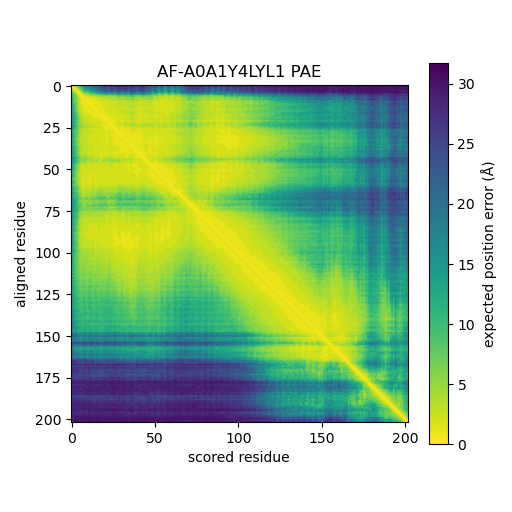110 GLU A O 1
ATOM 844 N N . ILE A 1 111 ? 6.002 -0.794 -0.925 1.00 98.44 111 ILE 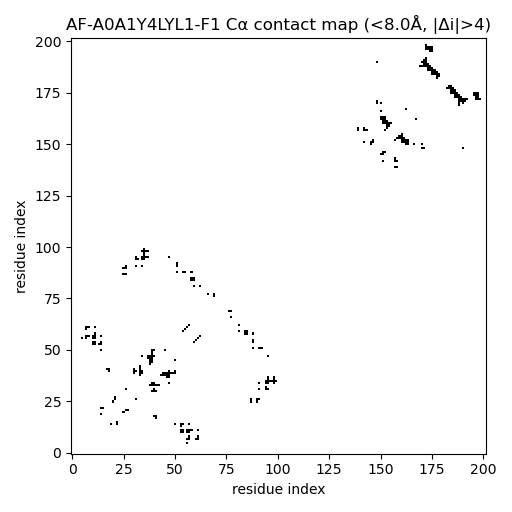A N 1
ATOM 845 C CA . ILE A 1 111 ? 6.995 0.291 -1.012 1.00 98.44 111 ILE A CA 1
ATOM 846 C C . ILE A 1 111 ? 8.372 -0.261 -1.395 1.00 98.44 111 ILE A C 1
ATOM 848 O O . ILE A 1 111 ? 9.051 0.341 -2.228 1.00 98.44 111 ILE A O 1
ATOM 852 N N . GLN A 1 112 ? 8.772 -1.407 -0.838 1.00 98.00 112 GLN A N 1
ATOM 853 C CA . GLN A 1 112 ? 10.056 -2.023 -1.170 1.00 98.00 112 GLN A CA 1
ATOM 854 C C . GLN A 1 112 ? 10.119 -2.432 -2.646 1.00 98.00 112 GLN A C 1
ATOM 856 O O . GLN A 1 112 ? 11.092 -2.114 -3.326 1.00 98.00 112 GLN A O 1
ATOM 861 N N . LYS A 1 113 ? 9.052 -3.043 -3.176 1.00 98.12 113 LYS A N 1
ATOM 862 C CA . LYS A 1 113 ? 8.972 -3.406 -4.603 1.00 98.12 113 LYS A CA 1
ATOM 863 C C . LYS A 1 113 ? 9.099 -2.186 -5.515 1.00 98.12 113 LYS A C 1
ATOM 865 O O . LYS A 1 113 ? 9.759 -2.252 -6.549 1.00 98.12 113 LYS A O 1
ATOM 870 N N . ILE A 1 114 ? 8.467 -1.071 -5.143 1.00 98.56 114 ILE A N 1
ATOM 871 C CA . ILE A 1 114 ? 8.569 0.187 -5.893 1.00 98.56 114 ILE A CA 1
ATOM 872 C C . ILE A 1 114 ? 10.003 0.724 -5.852 1.00 98.56 114 ILE A C 1
ATOM 874 O O . ILE A 1 114 ? 10.509 1.177 -6.877 1.00 98.56 114 ILE A O 1
ATOM 878 N N . TRP A 1 115 ? 10.660 0.671 -4.691 1.00 98.50 115 TRP A N 1
ATOM 879 C CA . TRP A 1 115 ? 12.042 1.121 -4.540 1.00 98.50 115 TRP A CA 1
ATOM 880 C C . TRP A 1 115 ? 13.000 0.315 -5.427 1.00 98.50 115 TRP A C 1
ATOM 882 O O . TRP A 1 115 ? 13.782 0.906 -6.172 1.00 98.50 115 TRP A O 1
ATOM 892 N N . ASP A 1 116 ? 12.868 -1.014 -5.422 1.00 98.31 116 ASP A N 1
ATOM 893 C CA . ASP A 1 116 ? 13.674 -1.911 -6.256 1.00 98.31 116 ASP A CA 1
ATOM 894 C C . ASP A 1 116 ? 13.468 -1.607 -7.753 1.00 98.31 116 ASP A C 1
ATOM 896 O O . ASP A 1 116 ? 14.431 -1.434 -8.501 1.00 98.31 116 ASP A O 1
ATOM 900 N N . ALA A 1 117 ? 12.213 -1.436 -8.187 1.00 98.31 117 ALA A N 1
ATOM 901 C CA . ALA A 1 117 ? 11.890 -1.118 -9.578 1.00 98.31 117 ALA A CA 1
ATOM 902 C C . ALA A 1 117 ? 12.441 0.247 -10.036 1.00 98.31 117 ALA A C 1
ATOM 904 O O . ALA A 1 117 ? 12.848 0.397 -11.191 1.00 98.31 117 ALA A O 1
ATOM 905 N N . ILE A 1 118 ? 12.462 1.251 -9.150 1.00 98.56 118 ILE A N 1
ATOM 906 C CA . ILE A 1 118 ? 13.080 2.554 -9.436 1.00 98.56 118 ILE A CA 1
ATOM 907 C C . ILE A 1 118 ? 14.589 2.389 -9.615 1.00 98.56 118 ILE A C 1
ATOM 909 O O . ILE A 1 118 ? 15.141 2.926 -10.573 1.00 98.56 118 ILE A O 1
ATOM 913 N N . HIS A 1 119 ? 15.244 1.622 -8.745 1.00 98.25 119 HIS A N 1
ATOM 914 C CA . HIS A 1 119 ? 16.684 1.407 -8.833 1.00 98.25 119 HIS A CA 1
ATOM 915 C C . HIS A 1 119 ? 17.084 0.678 -10.126 1.00 98.25 119 HIS A C 1
ATOM 917 O O . HIS A 1 119 ? 18.043 1.066 -10.798 1.00 98.25 119 HIS A O 1
ATOM 923 N N . ASP A 1 120 ? 16.308 -0.327 -10.535 1.00 98.31 120 ASP A N 1
ATOM 924 C CA . ASP A 1 120 ? 16.507 -1.018 -11.812 1.00 98.31 120 ASP A CA 1
ATOM 925 C C . ASP A 1 120 ? 16.364 -0.065 -13.009 1.00 98.31 120 ASP A C 1
ATOM 927 O O . ASP A 1 120 ? 17.164 -0.106 -13.951 1.00 98.31 120 ASP A O 1
ATOM 931 N N . LEU A 1 121 ? 15.381 0.840 -12.963 1.00 98.44 121 LEU A N 1
ATOM 932 C CA . LEU A 1 121 ? 15.185 1.854 -13.995 1.00 98.44 121 LEU A CA 1
ATOM 933 C C . LEU A 1 121 ? 16.340 2.866 -14.042 1.00 98.44 121 LEU A C 1
ATOM 935 O O . LEU A 1 121 ? 16.792 3.225 -15.132 1.00 98.44 121 LEU A O 1
ATOM 939 N N . GLU A 1 122 ? 16.831 3.318 -12.886 1.00 98.31 122 GLU A N 1
ATOM 940 C CA . GLU A 1 122 ? 17.986 4.218 -12.784 1.00 98.31 122 GLU A CA 1
ATOM 941 C C . GLU A 1 122 ? 19.241 3.592 -13.400 1.00 98.31 122 GLU A C 1
ATOM 943 O O . GLU A 1 122 ? 19.939 4.242 -14.184 1.00 98.31 122 GLU A O 1
ATOM 948 N N . ASN A 1 123 ? 19.489 2.312 -13.112 1.00 98.12 123 ASN A N 1
ATOM 949 C CA . ASN A 1 123 ? 20.613 1.566 -13.673 1.00 98.12 123 ASN A CA 1
ATOM 950 C C . ASN A 1 123 ? 20.494 1.436 -15.199 1.00 98.12 123 ASN A C 1
ATOM 952 O O . ASN A 1 123 ? 21.433 1.769 -15.927 1.00 98.12 123 ASN A O 1
ATOM 956 N N . ALA A 1 124 ? 19.320 1.043 -15.703 1.00 97.94 124 ALA A N 1
ATOM 957 C CA . ALA A 1 124 ? 19.073 0.933 -17.140 1.00 97.94 124 ALA A CA 1
ATOM 958 C C . ALA A 1 124 ? 19.234 2.280 -17.869 1.00 97.94 124 ALA A C 1
ATOM 960 O O . ALA A 1 124 ? 19.784 2.337 -18.973 1.00 97.94 124 ALA A O 1
ATOM 961 N N . LEU A 1 125 ? 18.790 3.379 -17.250 1.00 98.06 125 LEU A N 1
ATOM 962 C CA . LEU A 1 125 ? 18.974 4.729 -17.778 1.00 98.06 125 LEU A CA 1
ATOM 963 C C . LEU A 1 125 ? 20.457 5.129 -17.802 1.00 98.06 125 LEU A C 1
ATOM 965 O O . LEU A 1 125 ? 20.922 5.714 -18.785 1.00 98.06 125 LEU A O 1
ATOM 969 N N . GLY A 1 126 ? 21.207 4.795 -16.750 1.00 97.88 126 GLY A N 1
ATOM 970 C CA . GLY A 1 126 ? 22.655 4.987 -16.687 1.00 97.88 126 GLY A CA 1
ATOM 971 C C . GLY A 1 126 ? 23.378 4.287 -17.841 1.00 97.88 126 GLY A C 1
ATOM 972 O O . GLY A 1 126 ? 24.137 4.921 -18.581 1.00 97.88 126 GLY A O 1
ATOM 973 N N . ASP A 1 127 ? 23.071 3.010 -18.061 1.00 97.31 127 ASP A N 1
ATOM 974 C CA . ASP A 1 127 ? 23.649 2.210 -19.145 1.00 97.31 127 ASP A CA 1
ATOM 975 C C . ASP A 1 127 ? 23.274 2.745 -20.533 1.00 97.31 127 ASP A C 1
ATOM 977 O O . ASP A 1 127 ? 24.127 2.852 -21.425 1.00 97.31 127 ASP A O 1
ATOM 981 N N . ALA A 1 128 ? 22.010 3.133 -20.726 1.00 97.44 128 ALA A N 1
ATOM 982 C CA . ALA A 1 128 ? 21.546 3.739 -21.969 1.00 97.44 128 ALA A CA 1
ATOM 983 C C . ALA A 1 128 ? 22.311 5.036 -22.280 1.00 97.44 128 ALA A C 1
ATOM 985 O O . ALA A 1 128 ? 22.797 5.206 -23.400 1.00 97.44 128 ALA A O 1
ATOM 986 N N . ASN A 1 129 ? 22.501 5.912 -21.289 1.00 97.69 129 ASN A N 1
ATOM 987 C CA . ASN A 1 129 ? 23.251 7.161 -21.449 1.00 97.69 129 ASN A CA 1
ATOM 988 C C . ASN A 1 129 ? 24.723 6.919 -21.820 1.00 97.69 129 ASN A C 1
ATOM 990 O O . ASN A 1 129 ? 25.270 7.604 -22.694 1.00 97.69 129 ASN A O 1
ATOM 994 N N . ILE A 1 130 ? 25.365 5.915 -21.212 1.00 97.31 130 ILE A N 1
ATOM 995 C CA . ILE A 1 130 ? 26.735 5.512 -21.563 1.00 97.31 130 ILE A CA 1
ATOM 996 C C . ILE A 1 130 ? 26.798 5.026 -23.018 1.00 97.31 130 ILE A C 1
ATOM 998 O O . ILE A 1 130 ? 27.695 5.423 -23.770 1.00 97.31 130 ILE A O 1
ATOM 1002 N N . ASN A 1 131 ? 25.853 4.185 -23.440 1.00 97.19 131 ASN A N 1
ATOM 1003 C CA . ASN A 1 131 ? 25.819 3.643 -24.799 1.00 97.19 131 ASN A CA 1
ATOM 1004 C C . ASN A 1 131 ? 25.528 4.719 -25.851 1.00 97.19 131 ASN A C 1
ATOM 1006 O O . ASN A 1 131 ? 26.230 4.774 -26.863 1.00 97.19 131 ASN A O 1
ATOM 1010 N N . ILE A 1 132 ? 24.577 5.620 -25.591 1.00 97.44 132 ILE A N 1
ATOM 1011 C CA . ILE A 1 132 ? 24.298 6.783 -26.447 1.00 97.44 132 ILE A CA 1
ATOM 1012 C C . ILE A 1 132 ? 25.562 7.628 -26.607 1.00 97.44 132 ILE A C 1
ATOM 1014 O O . ILE A 1 132 ? 25.943 7.945 -27.732 1.00 97.44 132 ILE A O 1
ATOM 1018 N N . SER A 1 133 ? 26.276 7.907 -25.515 1.00 97.25 133 SER A N 1
ATOM 1019 C CA . SER A 1 133 ? 27.524 8.677 -25.561 1.00 97.25 133 SER A CA 1
ATOM 1020 C C . SER A 1 133 ? 28.606 7.983 -26.401 1.00 97.25 133 SER A C 1
ATOM 1022 O O . SER A 1 133 ? 29.309 8.630 -27.179 1.00 97.25 133 SER A O 1
ATOM 1024 N N . LYS A 1 134 ? 28.754 6.655 -26.291 1.00 97.25 134 LYS A N 1
ATOM 1025 C CA . LYS A 1 134 ? 29.699 5.880 -27.121 1.00 97.25 134 LYS A CA 1
ATOM 1026 C C . LYS A 1 134 ? 29.334 5.949 -28.605 1.00 97.25 134 LYS A C 1
ATOM 1028 O O . LYS A 1 134 ? 30.218 6.186 -29.429 1.00 97.25 134 LYS A O 1
ATOM 1033 N N . ILE A 1 135 ? 28.054 5.772 -28.934 1.00 97.38 135 ILE A N 1
ATOM 1034 C CA . ILE A 1 135 ? 27.547 5.827 -30.312 1.00 97.38 135 ILE A CA 1
ATOM 1035 C C . ILE A 1 135 ? 27.738 7.227 -30.893 1.00 97.38 135 ILE A C 1
ATOM 1037 O O . ILE A 1 135 ? 28.302 7.354 -31.976 1.00 97.38 135 ILE A O 1
ATOM 1041 N N . GLN A 1 136 ? 27.347 8.274 -30.162 1.00 97.19 136 GLN A N 1
ATOM 1042 C CA . GLN A 1 136 ? 27.533 9.663 -30.582 1.00 97.19 136 GLN A CA 1
ATOM 1043 C C . GLN A 1 136 ? 29.007 9.969 -30.849 1.00 97.19 136 GLN A C 1
ATOM 1045 O O . GLN A 1 136 ? 29.340 10.499 -31.904 1.00 97.19 136 GLN A O 1
ATOM 1050 N N . ASN A 1 137 ? 29.914 9.558 -29.960 1.00 96.88 137 ASN A N 1
ATOM 1051 C CA . ASN A 1 137 ? 31.350 9.757 -30.158 1.00 96.88 137 ASN A CA 1
ATOM 1052 C C . ASN A 1 137 ? 31.892 9.020 -31.392 1.00 96.88 137 ASN A C 1
ATOM 1054 O O . ASN A 1 137 ? 32.712 9.570 -32.132 1.00 96.88 137 ASN A O 1
ATOM 1058 N N . ALA A 1 138 ? 31.466 7.776 -31.623 1.00 97.50 138 ALA A N 1
ATOM 1059 C CA . ALA A 1 138 ? 31.864 7.014 -32.806 1.00 97.50 138 ALA A CA 1
ATOM 1060 C C . ALA A 1 138 ? 31.327 7.657 -34.094 1.00 97.50 138 ALA A C 1
ATOM 1062 O O . ALA A 1 138 ? 32.074 7.805 -35.063 1.00 97.50 138 ALA A O 1
ATOM 1063 N N . LEU A 1 139 ? 30.067 8.098 -34.077 1.00 96.75 139 LEU A N 1
ATOM 1064 C CA . LEU A 1 139 ? 29.427 8.789 -35.190 1.00 96.75 139 LEU A CA 1
ATOM 1065 C C . LEU A 1 139 ? 30.134 10.111 -35.498 1.00 96.75 139 LEU A C 1
ATOM 1067 O O . LEU A 1 139 ? 30.537 10.323 -36.633 1.00 96.75 139 LEU A O 1
ATOM 1071 N N . ILE A 1 140 ? 30.386 10.956 -34.496 1.00 96.81 140 ILE A N 1
ATOM 1072 C CA . ILE A 1 140 ? 31.114 12.223 -34.662 1.00 96.81 140 ILE A CA 1
ATOM 1073 C C . ILE A 1 140 ? 32.491 11.988 -35.293 1.00 96.81 140 ILE A C 1
ATOM 1075 O O . ILE A 1 140 ? 32.877 12.715 -36.211 1.00 96.81 140 ILE A O 1
ATOM 1079 N N . LYS A 1 141 ? 33.231 10.959 -34.854 1.00 96.19 141 LYS A N 1
ATOM 1080 C CA . LYS A 1 141 ? 34.525 10.591 -35.458 1.00 96.19 141 LYS A CA 1
ATOM 1081 C C . LYS A 1 141 ? 34.375 10.178 -36.920 1.00 96.19 141 LYS A C 1
ATOM 1083 O O . LYS A 1 141 ? 35.159 10.629 -37.754 1.00 96.19 141 LYS A O 1
ATOM 1088 N N . LEU A 1 142 ? 33.378 9.353 -37.235 1.00 93.81 142 LEU A N 1
ATOM 1089 C CA . LEU A 1 142 ? 33.097 8.931 -38.604 1.00 93.81 142 LEU A CA 1
ATOM 1090 C C . LEU A 1 142 ? 32.750 10.131 -39.491 1.00 93.81 142 LEU A C 1
ATOM 1092 O O . LEU A 1 142 ? 33.418 10.343 -40.498 1.00 93.81 142 LEU A O 1
ATOM 1096 N N . LEU A 1 143 ? 31.779 10.953 -39.092 1.00 94.25 143 LEU A N 1
ATOM 1097 C CA . LEU A 1 143 ? 31.360 12.128 -39.857 1.00 94.25 143 LEU A CA 1
ATOM 1098 C C . LEU A 1 143 ? 32.502 13.141 -40.015 1.00 94.25 143 LEU A C 1
ATOM 1100 O O . LEU A 1 143 ? 32.678 13.718 -41.085 1.00 94.25 143 LEU A O 1
ATOM 1104 N N . THR A 1 144 ? 33.345 13.306 -38.991 1.00 93.44 144 THR A N 1
ATOM 1105 C CA . THR A 1 144 ? 34.556 14.135 -39.083 1.00 93.44 144 THR A CA 1
ATOM 1106 C C . THR A 1 144 ? 35.523 13.591 -40.133 1.00 93.44 144 THR A C 1
ATOM 1108 O O . THR A 1 144 ? 36.026 14.364 -40.948 1.00 93.44 144 THR A O 1
ATOM 1111 N N . ASN A 1 145 ? 35.756 12.275 -40.168 1.00 89.50 145 ASN A N 1
ATOM 1112 C CA . ASN A 1 145 ? 36.581 11.648 -41.202 1.00 89.50 145 ASN A CA 1
ATOM 1113 C C . ASN A 1 145 ? 35.975 11.837 -42.599 1.00 89.50 145 ASN A C 1
ATOM 1115 O O . ASN A 1 145 ? 36.701 12.180 -43.529 1.00 89.50 145 ASN A O 1
ATOM 1119 N N . MET A 1 146 ? 34.657 11.677 -42.745 1.00 90.00 146 MET A N 1
ATOM 1120 C CA . MET A 1 146 ? 33.949 11.893 -44.013 1.00 90.00 146 MET A CA 1
ATOM 1121 C C . MET A 1 146 ? 34.049 13.352 -44.485 1.00 90.00 146 MET A C 1
ATOM 1123 O O . MET A 1 146 ? 34.274 13.617 -45.667 1.00 90.00 146 MET A O 1
ATOM 1127 N N . ARG A 1 147 ? 33.942 14.315 -43.560 1.00 90.19 147 ARG A N 1
ATOM 1128 C CA . ARG A 1 147 ? 34.106 15.747 -43.849 1.00 90.19 147 ARG A CA 1
ATOM 1129 C C . ARG A 1 147 ? 35.532 16.061 -44.278 1.00 90.19 147 ARG A C 1
ATOM 1131 O O . ARG A 1 147 ? 35.721 16.721 -45.293 1.00 90.19 147 ARG A O 1
ATOM 1138 N N . ASN A 1 148 ? 36.522 15.552 -43.545 1.00 87.31 148 ASN A N 1
ATOM 1139 C CA . ASN A 1 148 ? 37.940 15.741 -43.862 1.00 87.31 148 ASN A CA 1
ATOM 1140 C C . ASN A 1 148 ? 38.311 15.120 -45.212 1.00 87.31 148 ASN A C 1
ATOM 1142 O O . ASN A 1 148 ? 39.126 15.672 -45.943 1.00 87.31 148 ASN A O 1
ATOM 1146 N N . ALA A 1 149 ? 37.695 13.991 -45.556 1.00 83.81 149 ALA A N 1
ATOM 1147 C CA . ALA A 1 149 ? 37.853 13.370 -46.858 1.00 83.81 149 ALA A CA 1
ATOM 1148 C C . ALA A 1 149 ? 37.080 14.099 -47.970 1.00 83.81 149 ALA A C 1
ATOM 1150 O O . ALA A 1 149 ? 37.393 13.888 -49.131 1.00 83.81 149 ALA A O 1
ATOM 1151 N N . GLY A 1 150 ? 36.130 14.981 -47.644 1.00 86.12 150 GLY A N 1
ATOM 1152 C CA . GLY A 1 150 ? 35.522 15.927 -48.582 1.00 86.12 150 GLY A CA 1
ATOM 1153 C C . GLY A 1 150 ? 34.098 15.604 -49.037 1.00 86.12 150 GLY A C 1
ATOM 1154 O O . GLY A 1 150 ? 33.571 16.351 -49.864 1.00 86.12 150 GLY A O 1
ATOM 1155 N N . TYR A 1 151 ? 33.463 14.560 -48.497 1.00 86.94 151 TYR A N 1
ATOM 1156 C CA . TYR A 1 151 ? 32.145 14.077 -48.940 1.00 86.94 151 TYR A CA 1
ATOM 1157 C C . TYR A 1 151 ? 31.003 14.212 -47.927 1.00 86.94 151 TYR A C 1
ATOM 1159 O O . TYR A 1 151 ? 29.859 13.904 -48.255 1.00 86.94 151 TYR A O 1
ATOM 1167 N N . TRP A 1 152 ? 31.285 14.719 -46.728 1.00 92.56 152 TRP A N 1
ATOM 1168 C CA . TRP A 1 152 ? 30.271 15.208 -45.789 1.00 92.56 152 TRP A CA 1
ATOM 1169 C C . TRP A 1 152 ? 30.319 16.734 -45.724 1.00 92.56 152 TRP A C 1
ATOM 1171 O O . TRP A 1 152 ? 31.406 17.317 -45.692 1.00 92.56 152 TRP A O 1
ATOM 1181 N N . GLU A 1 153 ? 29.159 17.380 -45.694 1.00 91.62 153 GLU A N 1
ATOM 1182 C CA . GLU A 1 153 ? 29.020 18.822 -45.507 1.00 91.62 153 GLU A CA 1
ATOM 1183 C C . GLU A 1 153 ? 28.123 19.123 -44.306 1.00 91.62 153 GLU A C 1
ATOM 1185 O O . GLU A 1 153 ? 27.118 18.457 -44.085 1.00 91.62 153 GLU A O 1
ATOM 1190 N N . SER A 1 154 ? 28.504 20.115 -43.504 1.00 92.56 154 SER A N 1
ATOM 1191 C CA . SER A 1 154 ? 27.676 20.650 -42.426 1.00 92.56 154 SER A CA 1
ATOM 1192 C C . SER A 1 154 ? 27.971 22.142 -42.269 1.00 92.56 154 SER A C 1
ATOM 1194 O O . SER A 1 154 ? 29.123 22.567 -42.387 1.00 92.56 154 SER A O 1
ATOM 1196 N N . SER A 1 155 ? 26.940 22.957 -42.031 1.00 85.12 155 SER A N 1
ATOM 1197 C CA . SER A 1 155 ? 27.078 24.412 -41.837 1.00 85.12 155 SER A CA 1
ATOM 1198 C C . SER A 1 155 ? 27.328 24.815 -40.377 1.00 85.12 155 SER A C 1
ATOM 1200 O O . SER A 1 155 ? 27.476 26.000 -40.086 1.00 85.12 155 SER A O 1
ATOM 1202 N N . GLY A 1 156 ? 27.357 23.844 -39.460 1.00 86.88 156 GLY A N 1
ATOM 1203 C CA . GLY A 1 156 ? 27.494 24.038 -38.018 1.00 86.88 156 GLY A CA 1
ATOM 1204 C C . GLY A 1 156 ? 27.935 22.746 -37.331 1.00 86.88 156 GLY A C 1
ATOM 1205 O O . GLY A 1 156 ? 29.020 22.237 -37.629 1.00 86.88 156 GLY A O 1
ATOM 1206 N N . ASP A 1 157 ? 27.098 22.213 -36.433 1.00 92.50 157 ASP A N 1
ATOM 1207 C CA . ASP A 1 157 ? 27.329 20.898 -35.825 1.00 92.50 157 ASP A CA 1
ATOM 1208 C C . ASP A 1 157 ? 27.543 19.840 -36.922 1.00 92.50 157 ASP A C 1
ATOM 1210 O O . ASP A 1 157 ? 26.918 19.871 -37.983 1.00 92.50 157 ASP A O 1
ATOM 1214 N N . ILE A 1 158 ? 28.480 18.921 -36.695 1.00 93.75 158 ILE A N 1
ATOM 1215 C CA . ILE A 1 158 ? 28.786 17.845 -37.638 1.00 93.75 158 ILE A CA 1
ATOM 1216 C C . ILE A 1 158 ? 27.600 16.886 -37.813 1.00 93.75 158 ILE A C 1
ATOM 1218 O O . ILE A 1 158 ? 27.470 16.295 -38.884 1.00 93.75 158 ILE A O 1
ATOM 1222 N N . LEU A 1 159 ? 26.752 16.744 -36.787 1.00 95.00 159 LEU A N 1
ATOM 1223 C CA . LEU A 1 159 ? 25.563 15.890 -36.788 1.00 95.00 159 LEU A CA 1
ATOM 1224 C C . LEU A 1 159 ? 24.423 16.461 -37.641 1.00 95.00 159 LEU A C 1
ATOM 1226 O O . LEU A 1 159 ? 23.654 15.688 -38.204 1.00 95.00 159 LEU A O 1
ATOM 1230 N N . ASP A 1 160 ? 24.371 17.782 -37.809 1.00 94.19 160 ASP A N 1
ATOM 1231 C CA . ASP A 1 160 ? 23.368 18.486 -38.621 1.00 94.19 160 ASP A CA 1
ATOM 1232 C C . ASP A 1 160 ? 23.797 18.609 -40.096 1.00 94.19 160 ASP A C 1
ATOM 1234 O O . ASP A 1 160 ? 23.470 19.572 -40.793 1.00 94.19 160 ASP A O 1
ATOM 1238 N N . GLY A 1 161 ? 24.610 17.661 -40.562 1.00 92.38 161 GLY A N 1
ATOM 1239 C CA . GLY A 1 161 ? 25.148 17.625 -41.915 1.00 92.38 161 GLY A CA 1
ATOM 1240 C C . GLY A 1 161 ? 24.481 16.597 -42.819 1.00 92.38 161 GLY A C 1
ATOM 1241 O O . GLY A 1 161 ? 23.572 15.860 -42.436 1.00 92.38 161 GLY A O 1
ATOM 1242 N N . ASN A 1 162 ? 24.991 16.515 -44.038 1.00 91.94 162 ASN A N 1
ATOM 1243 C CA . ASN A 1 162 ? 24.569 15.540 -45.026 1.00 91.94 162 ASN A CA 1
ATOM 1244 C C . ASN A 1 162 ? 25.746 15.078 -45.887 1.00 91.94 162 ASN A C 1
ATOM 1246 O O . ASN A 1 162 ? 26.783 15.736 -46.007 1.00 91.94 162 ASN A O 1
ATOM 1250 N N . VAL A 1 163 ? 25.573 13.922 -46.526 1.00 90.50 163 VAL A N 1
ATOM 1251 C CA . VAL A 1 163 ? 26.455 13.524 -47.626 1.00 90.50 163 VAL A CA 1
ATOM 1252 C C . VAL A 1 163 ? 26.241 14.514 -48.772 1.00 90.50 163 VAL A C 1
ATOM 1254 O O . VAL A 1 163 ? 25.098 14.866 -49.084 1.00 90.50 163 VAL A O 1
ATOM 1257 N N . LYS A 1 164 ? 27.333 14.977 -49.386 1.00 87.62 164 LYS A N 1
ATOM 1258 C CA . LYS A 1 164 ? 27.263 15.874 -50.544 1.00 87.62 164 LYS A CA 1
ATOM 1259 C C . LYS A 1 164 ? 26.493 15.224 -51.689 1.00 87.62 164 LYS A C 1
ATOM 1261 O O . LYS A 1 164 ? 26.636 14.030 -51.958 1.00 87.62 164 LYS A O 1
ATOM 1266 N N . SER A 1 165 ? 25.717 16.033 -52.406 1.00 83.38 165 SER A N 1
ATOM 1267 C CA . SER A 1 165 ? 24.973 15.566 -53.578 1.00 83.38 165 SER A CA 1
ATOM 1268 C C . SER A 1 165 ? 25.903 14.921 -54.615 1.00 83.38 165 SER A C 1
ATOM 1270 O O . SER A 1 165 ? 26.974 15.447 -54.916 1.00 83.38 165 SER A O 1
ATOM 1272 N N . GLY A 1 166 ? 25.493 13.770 -55.155 1.00 75.75 166 GLY A N 1
ATOM 1273 C CA . GLY A 1 166 ? 26.265 13.010 -56.143 1.00 75.75 166 GLY A CA 1
ATOM 1274 C C . GLY A 1 166 ? 27.394 12.141 -55.572 1.00 75.75 166 GLY A C 1
ATOM 1275 O O . GLY A 1 166 ? 28.113 11.522 -56.352 1.00 75.75 166 GLY A O 1
ATOM 1276 N N . VAL A 1 167 ? 27.547 12.058 -54.244 1.00 72.88 167 VAL A N 1
ATOM 1277 C CA . VAL A 1 167 ? 28.578 11.241 -53.587 1.00 72.88 167 VAL A CA 1
ATOM 1278 C C . VAL A 1 167 ? 27.958 10.065 -52.820 1.00 72.88 167 VAL A C 1
ATOM 1280 O O . VAL A 1 167 ? 26.984 10.232 -52.092 1.00 72.88 167 VAL A O 1
ATOM 1283 N N . GLY A 1 168 ? 28.515 8.860 -52.993 1.00 67.81 168 GLY A N 1
ATOM 1284 C CA . GLY A 1 168 ? 28.145 7.658 -52.232 1.00 67.81 168 GLY A CA 1
ATOM 1285 C C . GLY A 1 168 ? 28.978 7.465 -50.955 1.00 67.81 168 GLY A C 1
ATOM 1286 O O . GLY A 1 168 ? 29.690 8.359 -50.514 1.00 67.81 168 GLY A O 1
ATOM 1287 N N . VAL A 1 169 ? 28.931 6.267 -50.361 1.00 65.31 169 VAL A N 1
ATOM 1288 C CA . VAL A 1 169 ? 29.718 5.931 -49.148 1.00 65.31 169 VAL A CA 1
ATOM 1289 C C . VAL A 1 169 ? 31.220 5.775 -49.448 1.00 65.31 169 VAL A C 1
ATOM 1291 O O . VAL A 1 169 ? 32.053 5.919 -48.558 1.00 65.31 169 VAL A O 1
ATOM 1294 N N . ALA A 1 170 ? 31.579 5.512 -50.707 1.00 64.06 170 ALA A N 1
ATOM 1295 C CA . ALA A 1 170 ? 32.960 5.476 -51.175 1.00 64.06 170 ALA A CA 1
ATOM 1296 C C . ALA A 1 170 ? 33.321 6.801 -51.863 1.00 64.06 170 ALA A C 1
ATOM 1298 O O . ALA A 1 170 ? 32.613 7.244 -52.767 1.00 64.06 170 ALA A O 1
ATOM 1299 N N . TYR A 1 171 ? 34.433 7.411 -51.449 1.00 66.00 171 TYR A N 1
ATOM 1300 C CA . TYR A 1 171 ? 34.937 8.669 -52.001 1.00 66.00 171 TYR A CA 1
ATOM 1301 C C . TYR A 1 171 ? 36.465 8.651 -52.112 1.00 66.00 171 TYR A C 1
ATOM 1303 O O . TYR A 1 171 ? 37.140 8.044 -51.277 1.00 66.00 171 TYR A O 1
ATOM 1311 N N . GLY A 1 172 ? 36.995 9.347 -53.121 1.00 66.31 172 GLY A N 1
ATOM 1312 C CA . GLY A 1 172 ? 38.424 9.426 -53.440 1.00 66.31 172 GLY A CA 1
ATOM 1313 C C . GLY A 1 172 ? 38.798 8.656 -54.710 1.00 66.31 172 GLY A C 1
ATOM 1314 O O . GLY A 1 172 ? 37.936 8.093 -55.387 1.00 66.31 172 GLY A O 1
ATOM 1315 N N . THR A 1 173 ? 40.090 8.637 -55.040 1.00 64.00 173 THR A N 1
ATOM 1316 C CA . THR A 1 173 ? 40.622 7.820 -56.138 1.00 64.00 173 THR A CA 1
ATOM 1317 C C . THR A 1 173 ? 40.604 6.343 -55.738 1.00 64.00 173 THR A C 1
ATOM 1319 O O . THR A 1 173 ? 40.929 5.968 -54.606 1.00 64.00 173 THR A O 1
ATOM 1322 N N . MET A 1 174 ? 40.192 5.477 -56.667 1.00 63.78 174 MET A N 1
ATOM 1323 C CA . MET A 1 174 ? 40.308 4.027 -56.511 1.00 63.78 174 MET A CA 1
ATOM 1324 C C . MET A 1 174 ? 41.602 3.577 -57.171 1.00 63.78 174 MET A C 1
ATOM 1326 O O . MET A 1 174 ? 41.840 3.900 -58.330 1.00 63.78 174 MET A O 1
ATOM 1330 N N . ASN A 1 175 ? 42.416 2.823 -56.442 1.00 63.47 175 ASN A N 1
ATOM 1331 C CA . ASN A 1 175 ? 43.618 2.185 -56.964 1.00 63.47 175 ASN A CA 1
ATOM 1332 C C . ASN A 1 175 ? 43.385 0.679 -57.101 1.00 63.47 175 ASN A C 1
ATOM 1334 O O . ASN A 1 175 ? 42.906 0.042 -56.155 1.00 63.47 175 ASN A O 1
ATOM 1338 N N . HIS A 1 176 ? 43.739 0.114 -58.256 1.00 65.50 176 HIS A N 1
ATOM 1339 C CA . HIS A 1 176 ? 43.713 -1.327 -58.497 1.00 65.50 176 HIS A CA 1
ATOM 1340 C C . HIS A 1 176 ? 45.145 -1.867 -58.520 1.00 65.50 176 HIS A C 1
ATOM 1342 O O . HIS A 1 176 ? 45.911 -1.571 -59.435 1.00 65.50 176 HIS A O 1
ATOM 1348 N N . PHE A 1 177 ? 45.509 -2.656 -57.508 1.00 65.81 177 PHE A N 1
ATOM 1349 C CA . PHE A 1 177 ? 46.842 -3.248 -57.414 1.00 65.81 177 PHE A CA 1
ATOM 1350 C C . PHE A 1 177 ? 46.829 -4.690 -57.929 1.00 65.81 177 PHE A C 1
ATOM 1352 O O . PHE A 1 177 ? 46.092 -5.531 -57.412 1.00 65.81 177 PHE A O 1
ATOM 1359 N N . GLY A 1 178 ? 47.697 -4.976 -58.901 1.00 64.25 178 GLY A N 1
ATOM 1360 C CA . GLY A 1 178 ? 48.009 -6.322 -59.379 1.00 64.25 178 GLY A CA 1
ATOM 1361 C C . GLY A 1 178 ? 49.520 -6.479 -59.533 1.00 64.25 178 GLY A C 1
ATOM 1362 O O . GLY A 1 178 ? 50.162 -5.675 -60.202 1.00 64.25 178 GLY A O 1
ATOM 1363 N N . GLY A 1 179 ? 50.104 -7.481 -58.871 1.00 61.12 179 GLY A N 1
ATOM 1364 C CA . GLY A 1 179 ? 51.552 -7.741 -58.916 1.00 61.12 179 GLY A CA 1
ATOM 1365 C C . GLY A 1 179 ? 51.982 -8.735 -60.001 1.00 61.12 179 GLY A C 1
ATOM 1366 O O . GLY A 1 179 ? 53.175 -8.929 -60.211 1.00 61.12 179 GLY A O 1
ATOM 1367 N N . THR A 1 180 ? 51.031 -9.414 -60.649 1.00 57.06 180 THR A N 1
ATOM 1368 C CA . THR A 1 180 ? 51.248 -10.450 -61.677 1.00 57.06 180 THR A CA 1
ATOM 1369 C C . THR A 1 180 ? 49.935 -10.718 -62.419 1.00 57.06 180 THR A C 1
ATOM 1371 O O . THR A 1 180 ? 48.862 -10.552 -61.836 1.00 57.06 180 THR A O 1
ATOM 1374 N N . ALA A 1 181 ? 50.002 -11.131 -63.692 1.00 58.56 181 ALA A N 1
ATOM 1375 C CA . ALA A 1 181 ? 48.822 -11.601 -64.426 1.00 58.56 181 ALA A CA 1
ATOM 1376 C C . ALA A 1 181 ? 48.182 -12.789 -63.679 1.00 58.56 181 ALA A C 1
ATOM 1378 O O . ALA A 1 181 ? 48.903 -13.678 -63.229 1.00 58.56 181 ALA A O 1
ATOM 1379 N N . ASP A 1 182 ? 46.857 -12.757 -63.506 1.00 58.44 182 ASP A N 1
ATOM 1380 C CA . ASP A 1 182 ? 46.051 -13.730 -62.745 1.00 58.44 182 ASP A CA 1
ATOM 1381 C C . ASP A 1 182 ? 46.382 -13.864 -61.237 1.00 58.44 182 ASP A C 1
ATOM 1383 O O . ASP A 1 182 ? 46.001 -14.839 -60.589 1.00 58.44 182 ASP A O 1
ATOM 1387 N N . GLY A 1 183 ? 47.074 -12.883 -60.645 1.00 66.12 183 GLY A N 1
ATOM 1388 C CA . GLY A 1 183 ? 47.357 -12.835 -59.205 1.00 66.12 183 GLY A CA 1
ATOM 1389 C C . GLY A 1 183 ? 46.230 -12.227 -58.352 1.00 66.12 183 GLY A C 1
ATOM 1390 O O . GLY A 1 183 ? 45.296 -11.605 -58.858 1.00 66.12 183 GLY A O 1
ATOM 1391 N N . ASN A 1 184 ? 46.348 -12.350 -57.022 1.00 63.62 184 ASN A N 1
ATOM 1392 C CA . ASN A 1 184 ? 45.419 -11.719 -56.074 1.00 63.62 184 ASN A CA 1
ATOM 1393 C C . ASN A 1 184 ? 45.366 -10.200 -56.289 1.00 63.62 184 ASN A C 1
ATOM 1395 O O . ASN A 1 184 ? 46.396 -9.525 -56.240 1.00 63.62 184 ASN A O 1
ATOM 1399 N N . SER A 1 185 ? 44.162 -9.664 -56.468 1.00 66.00 185 SER A N 1
ATOM 1400 C CA . SER A 1 185 ? 43.920 -8.227 -56.617 1.00 66.00 185 SER A CA 1
ATOM 1401 C C . SER A 1 185 ? 43.215 -7.677 -55.378 1.00 66.00 185 SER A C 1
ATOM 1403 O O . SER A 1 185 ? 42.364 -8.346 -54.790 1.00 66.00 185 SER A O 1
ATOM 1405 N N . TYR A 1 186 ? 43.538 -6.445 -54.986 1.00 61.97 186 TYR A N 1
ATOM 1406 C CA . TYR A 1 186 ? 42.790 -5.714 -53.961 1.00 61.97 186 TYR A CA 1
ATOM 1407 C C . TYR A 1 186 ? 42.544 -4.267 -54.396 1.00 61.97 186 TYR A C 1
ATOM 1409 O O . TYR A 1 186 ? 43.335 -3.675 -55.132 1.00 61.97 186 TYR A O 1
ATOM 1417 N N . ILE A 1 187 ? 41.421 -3.709 -53.942 1.00 65.31 187 ILE A N 1
ATOM 1418 C CA . ILE A 1 187 ? 41.023 -2.320 -54.192 1.00 65.31 187 ILE A CA 1
ATOM 1419 C C . ILE A 1 187 ? 41.284 -1.523 -52.916 1.00 65.31 187 ILE A C 1
ATOM 1421 O O . ILE A 1 187 ? 40.857 -1.924 -51.832 1.00 65.31 187 ILE A O 1
ATOM 1425 N N . ARG A 1 188 ? 41.967 -0.382 -53.040 1.00 64.31 188 ARG A N 1
ATOM 1426 C CA . ARG A 1 188 ? 42.164 0.579 -51.945 1.00 64.31 188 ARG A CA 1
ATOM 1427 C C . ARG A 1 188 ? 41.693 1.961 -52.386 1.00 64.31 188 ARG A C 1
ATOM 1429 O O . ARG A 1 188 ? 41.998 2.389 -53.497 1.00 64.31 188 ARG A O 1
ATOM 1436 N N . THR A 1 189 ? 41.001 2.665 -51.497 1.00 65.12 189 THR A N 1
ATOM 1437 C CA . THR A 1 189 ? 40.673 4.089 -51.650 1.00 65.12 189 THR A CA 1
ATOM 1438 C C . THR A 1 189 ? 41.618 4.940 -50.804 1.00 65.12 189 THR A C 1
ATOM 1440 O O . THR A 1 189 ? 42.078 4.507 -49.740 1.00 65.12 189 THR A O 1
ATOM 1443 N N . ASN A 1 190 ? 41.951 6.144 -51.271 1.00 60.91 190 ASN A N 1
ATOM 1444 C CA . ASN A 1 190 ? 42.674 7.134 -50.474 1.00 60.91 190 ASN A CA 1
ATOM 1445 C C . ASN A 1 190 ? 42.256 8.572 -50.847 1.00 60.91 190 ASN A C 1
ATOM 1447 O O . ASN A 1 190 ? 41.549 8.793 -51.828 1.00 60.91 190 ASN A O 1
ATOM 1451 N N . THR A 1 191 ? 42.646 9.541 -50.014 1.00 63.69 191 THR A N 1
ATOM 1452 C CA . THR A 1 191 ? 42.335 10.973 -50.189 1.00 63.69 191 THR A CA 1
ATOM 1453 C C . THR A 1 191 ? 43.496 11.781 -50.783 1.00 63.69 191 THR A C 1
ATOM 1455 O O . THR A 1 191 ? 43.403 13.004 -50.859 1.00 63.69 191 THR A O 1
ATOM 1458 N N . GLY A 1 192 ? 44.606 11.132 -51.142 1.00 65.19 192 GLY A N 1
ATOM 1459 C CA . GLY A 1 192 ? 45.780 11.761 -51.748 1.00 65.19 192 GLY A CA 1
ATOM 1460 C C . GLY A 1 192 ? 45.845 11.495 -53.251 1.00 65.19 192 GLY A C 1
ATOM 1461 O O . GLY A 1 192 ? 44.965 10.858 -53.815 1.00 65.19 192 GLY A O 1
ATOM 1462 N N . GLN A 1 193 ? 46.902 11.983 -53.897 1.00 60.50 193 GLN A N 1
ATOM 1463 C CA . GLN A 1 193 ? 47.285 11.501 -55.224 1.00 60.50 193 GLN A CA 1
ATOM 1464 C C . GLN A 1 193 ? 48.394 10.470 -55.043 1.00 60.50 193 GLN A C 1
ATOM 1466 O O . GLN A 1 193 ? 49.419 10.771 -54.426 1.00 60.50 193 GLN A O 1
ATOM 1471 N N . THR A 1 194 ? 48.183 9.256 -55.540 1.00 62.22 194 THR A N 1
ATOM 1472 C CA . THR A 1 194 ? 49.169 8.173 -55.478 1.00 62.22 194 THR A CA 1
ATOM 1473 C C . THR A 1 194 ? 49.473 7.614 -56.861 1.00 62.22 194 THR A C 1
ATOM 1475 O O . THR A 1 194 ? 48.681 7.719 -57.793 1.00 62.22 194 THR A O 1
ATOM 1478 N N . GLU A 1 195 ? 50.666 7.046 -57.020 1.00 49.31 195 GLU A N 1
ATOM 1479 C CA . GLU A 1 195 ? 51.069 6.404 -58.270 1.00 49.31 195 GLU A CA 1
ATOM 1480 C C . GLU A 1 195 ? 50.112 5.241 -58.599 1.00 49.31 195 GLU A C 1
ATOM 1482 O O . GLU A 1 195 ? 49.863 4.392 -57.742 1.00 49.31 195 GLU A O 1
ATOM 1487 N N . ASN A 1 196 ? 49.609 5.201 -59.840 1.00 59.78 196 ASN A N 1
ATOM 1488 C CA . ASN A 1 196 ? 48.578 4.278 -60.350 1.00 59.78 196 ASN A CA 1
ATOM 1489 C C . ASN A 1 196 ? 47.117 4.558 -59.933 1.00 59.78 196 ASN A C 1
ATOM 1491 O O . ASN A 1 196 ? 46.279 3.658 -60.034 1.00 59.78 196 ASN A O 1
ATOM 1495 N N . ASP A 1 197 ? 46.784 5.802 -59.562 1.00 58.00 197 ASP A N 1
ATOM 1496 C CA . ASP A 1 197 ? 45.384 6.227 -59.423 1.00 58.00 197 ASP A CA 1
ATOM 1497 C C . ASP A 1 197 ? 44.617 5.978 -60.735 1.00 58.00 197 ASP A C 1
ATOM 1499 O O . ASP A 1 197 ? 44.967 6.497 -61.799 1.00 58.00 197 ASP A O 1
ATOM 1503 N N . THR A 1 198 ? 43.544 5.186 -60.676 1.00 60.38 198 THR A N 1
ATOM 1504 C CA . THR A 1 198 ? 42.723 4.921 -61.863 1.00 60.38 198 THR A CA 1
ATOM 1505 C C . THR A 1 198 ? 41.869 6.152 -62.179 1.00 60.38 198 THR A C 1
ATOM 1507 O O . THR A 1 198 ? 40.929 6.465 -61.448 1.00 60.38 198 THR A O 1
ATOM 1510 N N . VAL A 1 199 ? 42.166 6.845 -63.284 1.00 56.84 199 VAL A N 1
ATOM 1511 C CA . VAL A 1 199 ? 41.312 7.905 -63.848 1.00 56.84 199 VAL A CA 1
ATOM 1512 C C . VAL A 1 199 ? 40.512 7.304 -65.001 1.00 56.84 199 VAL A C 1
ATOM 1514 O O . VAL A 1 199 ? 40.980 7.247 -66.134 1.00 56.84 199 VAL A O 1
ATOM 1517 N N . GLY A 1 200 ? 39.319 6.797 -64.699 1.00 49.56 200 GLY A N 1
ATOM 1518 C CA . GLY A 1 200 ? 38.418 6.207 -65.688 1.00 49.56 200 GLY A CA 1
ATOM 1519 C C . GLY A 1 200 ? 37.030 6.826 -65.599 1.00 49.56 200 GLY A C 1
ATOM 1520 O O . GLY A 1 200 ? 36.279 6.509 -64.683 1.00 49.56 200 GLY A O 1
ATOM 1521 N N . GLY A 1 201 ? 36.700 7.701 -66.547 1.00 42.47 201 GLY A N 1
ATOM 1522 C CA . GLY A 1 201 ? 35.328 8.102 -66.855 1.00 42.47 201 GLY A CA 1
ATOM 1523 C C . GLY A 1 201 ? 34.974 7.591 -68.249 1.00 42.47 201 GLY A C 1
ATOM 1524 O O . GLY A 1 201 ? 35.831 7.622 -69.133 1.00 42.47 201 GLY A O 1
ATOM 1525 N N . ILE A 1 202 ? 33.749 7.092 -68.428 1.00 39.53 202 ILE A N 1
ATOM 1526 C CA . ILE A 1 202 ? 33.138 6.975 -69.760 1.00 39.53 202 ILE A CA 1
ATOM 1527 C C . ILE A 1 202 ? 32.490 8.320 -70.072 1.00 39.53 202 ILE A C 1
ATOM 1529 O O . ILE A 1 202 ? 31.803 8.838 -69.160 1.00 39.53 202 ILE A O 1
#

Secondary structure (DSSP, 8-state):
-------HHHHHHHHHHH-HHHHHH---HHHHHHHHTTSTTTTSS--HHHHHHHHIIIIIIHHHHHGGGS-TT-TTHHHHHHHHHHHHHHHHHHHHHHHHHHHHHHHHHHHHHHHHHHHHHHHHHHHHHHHHHHHHHHHHHHHHHHHHHT-EE-SSSSTT-EEPTT--S--SEEEEE-SSTT---EEEEESS--TTB-----

Sequence (202 aa):
MAVVDKDICKACEDLQAYAPEFVIKGVTDTMCANLEANQGLMNKGRKNCTDIHNAIDCLIGGMAEKAQSYDPCKPNQPIEDLAKNVMHVMDMLACSDCGQWEQIQLIWEEIQKIWDAIHDLENALGDANINISKIQNALIKLLTNMRNAGYWESSGDILDGNVKSGVGVAYGTMNHFGGTADGNSYIRTNTGQTENDTVGGI

Organism: NCBI:txid39483

Mean predicted aligned error: 10.94 Å